Protein AF-0000000083724670 (afdb_homodimer)

Organism: NCBI:txid97028

Foldseek 3Di:
DPPDFAEAEPEDALADAAFLVVLLVVLLVSLQVVVVVCVVVVPQLLRHEYEYEFRFHRPNHPDGDDLLRSLVSRVVSCVVRPDLSNAAYAYEDNFFFLLSSLSNLLNNQLDDDSHQYAHDYDCSQQVVLCVQPVVPPVSNVVSVVSNVVSVVSRVCSSNSRRDSPPDDPRSNDTRDDPPDDD/DPPDFAEAEQEDALADAAFLVVLLVVLLVSLQVVVVVCVVVVPQLLRHEYEYEFRFHRPNHPDGDDLLRSLVSRVVSCVVRPDLSNAAYAYEDNFFFLLSSLSNLLNNQLDDDSHQYAHDYDCSQQVVLCVQPVVPPVSNVVSVVSNVVSVVSRVCSSNSRRDSPPDDPRSNDTRDDPPDDD

Secondary structure (DSSP, 8-state):
--S---EE--PPP--SS--HHHHHHHHHHHHHHHHHHHHHTT--GGG-EE-PPP----TT-S----HHHHHHHHHHHHHHH--TT--EEEE--TT--HHHHHHHHHHHTSS--SSEEEE--SHHHHHHHHHHHTT-GGGHHHHHHHHHHHHHHHHHHHTT----TT--SGGGS----TT---/--S---EE--PPP--SS--HHHHHHHHHHHHHHHHHHHHHTT--GGG-EE-PPP----TT-S----HHHHHHHHHHHHHHH--TT--EEEE--TT--HHHHHHHHHHHTSS--SSEEEE--SHHHHHHHHHHHTT-GGGHHHHHHHHHHHHHHHHHHHTT----TT--SGGGS----TT---

Solvent-accessible surface area (backbone atoms only — not comparable to full-atom values): 19178 Å² total; per-residue (Å²): 136,83,86,70,68,53,72,47,65,73,66,66,76,36,80,45,58,47,45,43,67,56,41,45,55,53,47,52,53,51,48,38,50,52,54,33,51,38,48,75,67,66,54,60,46,69,57,35,34,39,36,30,46,71,39,47,36,17,77,63,24,89,55,82,73,52,41,63,53,30,20,51,52,33,49,50,50,41,28,61,60,45,24,52,30,35,47,33,37,27,28,36,43,74,34,39,14,32,47,55,39,34,46,25,48,13,47,50,33,64,49,91,62,83,44,48,61,46,71,52,54,54,64,44,44,38,46,65,19,51,63,55,21,65,88,39,76,90,25,44,66,61,13,51,52,44,30,50,51,41,52,49,45,43,52,31,5,47,64,32,63,52,80,71,79,89,66,55,75,74,40,61,44,72,55,62,57,90,82,71,76,132,136,82,86,69,68,55,71,47,65,73,65,66,77,37,78,45,59,46,44,42,68,56,39,44,56,52,48,54,54,51,47,37,52,50,54,35,52,39,48,75,67,66,54,60,47,69,58,34,36,39,34,30,44,69,38,46,37,18,76,63,22,90,56,84,74,52,42,64,54,29,20,51,52,33,50,52,49,42,28,60,58,45,24,52,31,36,46,36,39,28,28,36,43,74,34,39,14,31,48,56,40,35,45,26,48,14,49,49,32,64,48,94,62,83,42,48,61,46,71,53,54,55,64,45,45,39,47,65,18,51,64,55,21,66,89,38,78,91,24,44,65,61,13,52,52,44,31,50,50,41,51,49,46,43,54,30,4,47,65,34,65,53,82,71,79,88,67,56,75,72,39,61,45,72,55,62,57,89,84,71,75,134

InterPro domains:
  IPR000741 Fructose-bisphosphate aldolase, class-I [PF00274] (2-182)
  IPR000741 Fructose-bisphosphate aldolase, class-I [PTHR11627] (1-182)
  IPR013785 Aldolase-type TIM barrel [G3DSA:3.20.20.70] (1-182)
  IPR029768 Fructose-bisphosphate aldolase class-I active site [PS00158] (43-53)

Nearest PDB structures (foldseek):
  7b2n-assembly1_D  TM=9.768E-01  e=2.073E-22  Chlamydomonas reinhardtii
  2quu-assembly1_D  TM=9.661E-01  e=3.369E-20  Oryctolagus cuniculus
  6xmh-assembly1_B-2  TM=9.642E-01  e=1.037E-19  Homo sapiens
  6xml-assembly1_A-2  TM=9.650E-01  e=4.834E-19  Homo sapiens
  6xmm-assembly1_A-2  TM=9.596E-01  e=4.294E-19  Homo sapiens

pLDDT: mean 94.14, std 6.74, range [52.38, 98.75]

Structure (mmCIF, N/CA/C/O backbone):
data_AF-0000000083724670-model_v1
#
loop_
_entity.id
_entity.type
_entity.pdbx_description
1 polymer 'Fructose-bisphosphate aldolase'
#
loop_
_atom_site.group_PDB
_atom_site.id
_atom_site.type_symbol
_atom_site.label_atom_id
_atom_site.label_alt_id
_atom_site.label_comp_id
_atom_site.label_asym_id
_atom_site.label_entity_id
_atom_site.label_seq_id
_atom_site.pdbx_PDB_ins_code
_atom_site.Cartn_x
_atom_site.Cartn_y
_atom_site.Cartn_z
_atom_site.occupancy
_atom_site.B_iso_or_equiv
_atom_site.auth_seq_id
_atom_site.auth_comp_id
_atom_site.auth_asym_id
_atom_site.auth_atom_id
_atom_site.pdbx_PDB_model_num
ATOM 1 N N . ASP A 1 1 ? 20.078 10.945 -7.555 1 64.56 1 ASP A N 1
ATOM 2 C CA . ASP A 1 1 ? 21.359 11.266 -8.164 1 64.56 1 ASP A CA 1
ATOM 3 C C . ASP A 1 1 ? 21.875 12.633 -7.695 1 64.56 1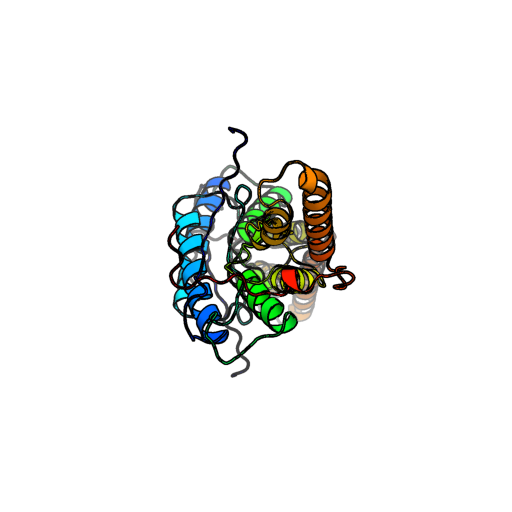 ASP A C 1
ATOM 5 O O . ASP A 1 1 ? 23.078 12.852 -7.59 1 64.56 1 ASP A O 1
ATOM 9 N N . ASN A 1 2 ? 20.984 13.578 -7.516 1 71.12 2 ASN A N 1
ATOM 10 C CA . ASN A 1 2 ? 21.391 14.93 -7.152 1 71.12 2 ASN A CA 1
ATOM 11 C C . ASN A 1 2 ? 21.156 15.211 -5.672 1 71.12 2 ASN A C 1
ATOM 13 O O . ASN A 1 2 ? 21.281 16.359 -5.227 1 71.12 2 ASN A O 1
ATOM 17 N N . GLY A 1 3 ? 20.797 14.219 -4.914 1 77.19 3 GLY A N 1
ATOM 18 C CA . GLY A 1 3 ? 20.547 14.406 -3.492 1 77.19 3 GLY A CA 1
ATOM 19 C C . GLY A 1 3 ? 19.203 15.055 -3.193 1 77.19 3 GLY A C 1
ATOM 20 O O . GLY A 1 3 ? 19.016 15.633 -2.123 1 77.19 3 GLY A O 1
ATOM 21 N N . LEU A 1 4 ? 18.391 15.242 -4.273 1 85 4 LEU A N 1
ATOM 22 C CA . LEU A 1 4 ? 17.062 15.82 -4.09 1 85 4 LEU A CA 1
ATOM 23 C C . LEU A 1 4 ? 16 14.734 -4.078 1 85 4 LEU A C 1
ATOM 25 O O . LEU A 1 4 ? 16.109 13.742 -4.805 1 85 4 LEU A O 1
ATOM 29 N N . VAL A 1 5 ? 15.07 14.922 -3.211 1 87.12 5 VAL A N 1
ATOM 30 C CA . VAL A 1 5 ? 13.938 14.008 -3.156 1 87.12 5 VAL A CA 1
ATOM 31 C C . VAL A 1 5 ? 12.672 14.727 -3.629 1 87.12 5 VAL A C 1
ATOM 33 O O . VAL A 1 5 ? 12.281 15.75 -3.057 1 87.12 5 VAL A O 1
ATOM 36 N N . PRO A 1 6 ? 12.109 14.242 -4.738 1 91.81 6 PRO A N 1
ATOM 37 C CA . PRO A 1 6 ? 10.867 14.859 -5.195 1 91.81 6 PRO A CA 1
ATOM 38 C C . PRO A 1 6 ? 9.734 14.727 -4.18 1 91.81 6 PRO A C 1
ATOM 40 O O . PRO A 1 6 ? 9.625 13.703 -3.502 1 91.81 6 PRO A O 1
ATOM 43 N N . ILE A 1 7 ? 9.016 15.805 -4.004 1 94.25 7 ILE A N 1
ATOM 44 C CA . ILE A 1 7 ? 7.844 15.828 -3.139 1 94.25 7 ILE A CA 1
ATOM 45 C C . ILE A 1 7 ? 6.578 15.969 -3.984 1 94.25 7 ILE A C 1
ATOM 47 O O . ILE A 1 7 ? 6.492 16.859 -4.832 1 94.25 7 ILE A O 1
ATOM 51 N N . VAL A 1 8 ? 5.645 15.07 -3.838 1 95.69 8 VAL A N 1
ATOM 52 C CA . VAL A 1 8 ? 4.34 15.133 -4.492 1 95.69 8 VAL A CA 1
ATOM 53 C C . VAL A 1 8 ? 3.303 15.703 -3.527 1 95.69 8 VAL A C 1
ATOM 55 O O . VAL A 1 8 ? 3.115 15.18 -2.428 1 95.69 8 VAL A O 1
ATOM 58 N N . GLU A 1 9 ? 2.602 16.812 -3.918 1 94.44 9 GLU A N 1
ATOM 59 C CA . GLU A 1 9 ? 1.711 17.516 -3.008 1 94.44 9 GLU A CA 1
ATOM 60 C C . GLU A 1 9 ? 0.294 17.594 -3.568 1 94.44 9 GLU A C 1
ATOM 62 O O . GLU A 1 9 ? -0.119 18.641 -4.09 1 94.44 9 GLU A O 1
ATOM 67 N N . PRO A 1 10 ? -0.534 16.516 -3.418 1 92.81 10 PRO A N 1
ATOM 68 C CA . PRO A 1 10 ? -1.939 16.594 -3.826 1 92.81 10 PRO A CA 1
ATOM 69 C C . PRO A 1 10 ? -2.842 17.172 -2.742 1 92.81 10 PRO A C 1
ATOM 71 O O . PRO A 1 10 ? -3.629 16.453 -2.131 1 92.81 10 PRO A O 1
ATOM 74 N N . GLU A 1 11 ? -2.846 18.422 -2.629 1 86.75 11 GLU A N 1
ATOM 75 C CA . GLU A 1 11 ? -3.592 19.078 -1.555 1 86.75 11 GLU A CA 1
ATOM 76 C C . GLU A 1 11 ? -5.051 19.297 -1.947 1 86.75 11 GLU A C 1
ATOM 78 O O . GLU A 1 11 ? -5.344 19.672 -3.082 1 86.75 11 GLU A O 1
ATOM 83 N N . ILE A 1 12 ? -5.867 18.969 -1.02 1 88.44 12 ILE A N 1
ATOM 84 C CA . ILE A 1 12 ? -7.266 19.391 -1.073 1 88.44 12 ILE A CA 1
ATOM 85 C C . ILE A 1 12 ? -7.488 20.562 -0.12 1 88.44 12 ILE A C 1
ATOM 87 O O . ILE A 1 12 ? -7.266 20.438 1.087 1 88.44 12 ILE A O 1
ATOM 91 N N . LEU A 1 13 ? -8.039 21.562 -0.584 1 86.06 13 LEU A N 1
ATOM 92 C CA . LEU A 1 13 ? -8.172 22.781 0.207 1 86.06 13 LEU A CA 1
ATOM 93 C C . LEU A 1 13 ? -9.266 22.625 1.262 1 86.06 13 LEU A C 1
ATOM 95 O O . LEU A 1 13 ? -10.297 22.016 1.004 1 86.06 13 LEU A O 1
ATOM 99 N N . LEU A 1 14 ? -9.047 23.297 2.293 1 88.38 14 LEU A N 1
ATOM 100 C CA . LEU A 1 14 ? -9.969 23.25 3.422 1 88.38 14 LEU A CA 1
ATOM 101 C C . LEU A 1 14 ? -11.156 24.172 3.195 1 88.38 14 LEU A C 1
ATOM 103 O O . LEU A 1 14 ? -12.164 24.094 3.898 1 88.38 14 LEU A O 1
ATOM 107 N N . ASP A 1 15 ? -11.109 24.984 2.334 1 89.44 15 ASP A N 1
ATOM 108 C CA . ASP A 1 15 ? -12.125 26 2.09 1 89.44 15 ASP A CA 1
ATOM 109 C C . ASP A 1 15 ? -13.469 25.359 1.745 1 89.44 15 ASP A C 1
ATOM 111 O O . ASP A 1 15 ? -13.555 24.547 0.82 1 89.44 15 ASP A O 1
ATOM 115 N N . GLY A 1 16 ? -14.477 25.812 2.518 1 92.31 16 GLY A N 1
ATOM 116 C CA . GLY A 1 16 ? -15.82 25.406 2.172 1 92.31 16 GLY A CA 1
ATOM 117 C C . GLY A 1 16 ? -16.578 24.812 3.344 1 92.31 16 GLY A C 1
ATOM 118 O O . GLY A 1 16 ? -16.094 24.812 4.477 1 92.31 16 GLY A O 1
ATOM 119 N N . GLU A 1 17 ? -17.781 24.422 3.09 1 95.75 17 GLU A N 1
ATOM 120 C CA . GLU A 1 17 ? -18.688 23.938 4.125 1 95.75 17 GLU A CA 1
ATOM 121 C C . GLU A 1 17 ? -18.875 22.438 4.035 1 95.75 17 GLU A C 1
ATOM 123 O O . GLU A 1 17 ? -19.75 21.875 4.699 1 95.75 17 GLU A O 1
ATOM 128 N N . HIS A 1 18 ? -18.141 21.828 3.193 1 96.06 18 HIS A N 1
ATOM 129 C CA . HIS A 1 18 ? -18.344 20.406 2.949 1 96.06 18 HIS A CA 1
ATOM 130 C C . HIS A 1 18 ? -18.016 19.578 4.195 1 96.06 18 HIS A C 1
ATOM 132 O O . HIS A 1 18 ? -17.25 20.016 5.051 1 96.06 18 HIS A O 1
ATOM 138 N N . ASN A 1 19 ? -18.609 18.438 4.324 1 97.25 19 ASN A N 1
ATOM 139 C CA . ASN A 1 19 ? -18.312 17.531 5.434 1 97.25 19 ASN A CA 1
ATOM 140 C C . ASN A 1 19 ? -17.156 16.594 5.113 1 97.25 19 ASN A C 1
ATOM 142 O O . ASN A 1 19 ? -16.609 16.641 4.008 1 97.25 19 ASN A O 1
ATOM 146 N N . ILE A 1 20 ? -16.781 15.82 6.031 1 98.06 20 ILE A N 1
ATOM 147 C CA . ILE A 1 20 ? -15.586 14.992 5.938 1 98.06 20 ILE A CA 1
ATOM 148 C C . ILE A 1 20 ? -15.789 13.906 4.887 1 98.06 20 ILE A C 1
ATOM 150 O O . ILE A 1 20 ? -14.844 13.508 4.203 1 98.06 20 ILE A O 1
ATOM 154 N N . ASP A 1 21 ? -17.031 13.414 4.66 1 98 21 ASP A N 1
ATOM 155 C CA . ASP A 1 21 ? -17.312 12.398 3.65 1 98 21 ASP A CA 1
ATOM 156 C C . ASP A 1 21 ? -17.031 12.922 2.246 1 98 21 ASP A C 1
ATOM 158 O O . ASP A 1 21 ? -16.5 12.195 1.404 1 98 21 ASP A O 1
ATOM 162 N N . ARG A 1 22 ? -17.453 14.133 2.092 1 97.62 22 ARG A N 1
ATOM 163 C CA . ARG A 1 22 ? -17.203 14.742 0.787 1 97.62 22 ARG A CA 1
ATOM 164 C C . ARG A 1 22 ? -15.711 14.898 0.524 1 97.62 22 ARG A C 1
ATOM 166 O O . ARG A 1 22 ? -15.242 14.625 -0.583 1 97.62 22 ARG A O 1
ATOM 173 N N . THR A 1 23 ? -14.945 15.391 1.506 1 97.5 23 THR A N 1
ATOM 174 C CA . THR A 1 23 ? -13.5 15.477 1.361 1 97.5 23 THR A CA 1
ATOM 175 C C . THR A 1 23 ? -12.898 14.117 1.013 1 97.5 23 THR A C 1
ATOM 177 O O . THR A 1 23 ? -12.07 14.008 0.111 1 97.5 23 THR A O 1
ATOM 180 N N . PHE A 1 24 ? -13.367 13.109 1.704 1 98.12 24 PHE A N 1
ATOM 181 C CA . PHE A 1 24 ? -12.883 11.75 1.479 1 98.12 24 PHE A CA 1
ATOM 182 C C . PHE A 1 24 ? -13.141 11.32 0.041 1 98.12 24 PHE A C 1
ATOM 184 O O . PHE A 1 24 ? -12.242 10.789 -0.621 1 98.12 24 PHE A O 1
ATOM 191 N N . GLU A 1 25 ? -14.273 11.547 -0.421 1 97.12 25 GLU A N 1
ATOM 192 C CA . GLU A 1 25 ? -14.664 11.172 -1.778 1 97.12 25 GLU A CA 1
ATOM 193 C C . GLU A 1 25 ? -13.773 11.852 -2.814 1 97.12 25 GLU A C 1
ATOM 195 O O . GLU A 1 25 ? -13.273 11.195 -3.73 1 97.12 25 GLU A O 1
ATOM 200 N N . VAL A 1 26 ? -13.609 13.117 -2.678 1 96.94 26 VAL A N 1
ATOM 201 C CA . VAL A 1 26 ? -12.82 13.883 -3.635 1 96.94 26 VAL A CA 1
ATOM 202 C C . VAL A 1 26 ? -11.359 13.453 -3.559 1 96.94 26 VAL A C 1
ATOM 204 O O . VAL A 1 26 ? -10.703 13.281 -4.586 1 96.94 26 VAL A O 1
ATOM 207 N N . ALA A 1 27 ? -10.852 13.281 -2.332 1 97.06 27 ALA A N 1
ATOM 208 C CA . ALA A 1 27 ? -9.461 12.883 -2.143 1 97.06 27 ALA A CA 1
ATOM 209 C C . ALA A 1 27 ? -9.172 11.539 -2.805 1 97.06 27 ALA A C 1
ATOM 211 O O . ALA A 1 27 ? -8.109 11.352 -3.402 1 97.06 27 ALA A O 1
ATOM 212 N N . GLN A 1 28 ? -10.117 10.602 -2.684 1 97.31 28 GLN A N 1
ATOM 213 C CA . GLN A 1 28 ? -9.945 9.305 -3.32 1 97.31 28 GLN A CA 1
ATOM 214 C C . GLN A 1 28 ? -9.75 9.445 -4.824 1 97.31 28 GLN A C 1
ATOM 216 O O . GLN A 1 28 ? -8.875 8.797 -5.406 1 97.31 28 GLN A O 1
ATOM 221 N N . LYS A 1 29 ? -10.516 10.273 -5.395 1 96.75 29 LYS A N 1
ATOM 222 C CA . LYS A 1 29 ? -10.422 10.469 -6.84 1 96.75 29 LYS A CA 1
ATOM 223 C C . LYS A 1 29 ? -9.109 11.148 -7.223 1 96.75 29 LYS A C 1
ATOM 225 O O . LYS A 1 29 ? -8.445 10.734 -8.172 1 96.75 29 LYS A O 1
ATOM 230 N N . VAL A 1 30 ? -8.781 12.164 -6.488 1 97.12 30 VAL A N 1
ATOM 231 C CA . VAL A 1 30 ? -7.578 12.93 -6.789 1 97.12 30 VAL A CA 1
ATOM 232 C C . VAL A 1 30 ? -6.344 12.047 -6.648 1 97.12 30 VAL A C 1
ATOM 234 O O . VAL A 1 30 ? -5.48 12.023 -7.527 1 97.12 30 VAL A O 1
ATOM 237 N N . TRP A 1 31 ? -6.27 11.297 -5.555 1 97.25 31 TRP A N 1
ATOM 238 C CA . TRP A 1 31 ? -5.09 10.469 -5.309 1 97.25 31 TRP A CA 1
ATOM 239 C C . TRP A 1 31 ? -4.98 9.352 -6.34 1 97.25 31 TRP A C 1
ATOM 241 O O . TRP A 1 31 ? -3.879 8.969 -6.742 1 97.25 31 TRP A O 1
ATOM 251 N N . ALA A 1 32 ? -6.125 8.781 -6.742 1 96.75 32 ALA A N 1
ATOM 252 C CA . ALA A 1 32 ? -6.102 7.766 -7.797 1 96.75 32 ALA A CA 1
ATOM 253 C C . ALA A 1 32 ? -5.477 8.32 -9.07 1 96.75 32 ALA A C 1
ATOM 255 O O . ALA A 1 32 ? -4.641 7.668 -9.695 1 96.75 32 ALA A O 1
ATOM 256 N N . GLU A 1 33 ? -5.895 9.531 -9.445 1 97.06 33 GLU A N 1
ATOM 257 C CA . GLU A 1 33 ? -5.375 10.164 -10.656 1 97.06 33 GLU A CA 1
ATOM 258 C C . GLU A 1 33 ? -3.885 10.469 -10.523 1 97.06 33 GLU A C 1
ATOM 260 O O . GLU A 1 33 ? -3.105 10.195 -11.438 1 97.06 33 GLU A O 1
ATOM 265 N N . VAL A 1 34 ? -3.518 11.023 -9.422 1 97.25 34 VAL A N 1
ATOM 266 C CA . VAL A 1 34 ? -2.129 11.406 -9.188 1 97.25 34 VAL A CA 1
ATOM 267 C C . VAL A 1 34 ? -1.224 10.188 -9.32 1 97.25 34 VAL A C 1
ATOM 269 O O . VAL A 1 34 ? -0.246 10.211 -10.07 1 97.25 34 VAL A O 1
ATOM 272 N N . PHE A 1 35 ? -1.527 9.102 -8.68 1 96.94 35 PHE A N 1
ATOM 273 C CA . PHE A 1 35 ? -0.633 7.953 -8.656 1 96.94 35 PHE A CA 1
ATOM 274 C C . PHE A 1 35 ? -0.689 7.199 -9.984 1 96.94 35 PHE A C 1
ATOM 276 O O . PHE A 1 35 ? 0.273 6.531 -10.367 1 96.94 35 PHE A O 1
ATOM 283 N N . PHE A 1 36 ? -1.842 7.312 -10.672 1 97.06 36 PHE A N 1
ATOM 284 C CA . PHE A 1 36 ? -1.885 6.77 -12.023 1 97.06 36 PHE A CA 1
ATOM 285 C C . PHE A 1 36 ? -0.889 7.484 -12.93 1 97.06 36 PHE A C 1
ATOM 287 O O . PHE A 1 36 ? -0.09 6.84 -13.617 1 97.06 36 PHE A O 1
ATOM 294 N N . TYR A 1 37 ? -0.927 8.789 -12.859 1 97.06 37 TYR A N 1
ATOM 295 C CA . TYR A 1 37 ? -0.067 9.547 -13.766 1 97.06 37 TYR A CA 1
ATOM 296 C C . TYR A 1 37 ? 1.393 9.453 -13.336 1 97.06 37 TYR A C 1
ATOM 298 O O . TYR A 1 37 ? 2.295 9.453 -14.18 1 97.06 37 TYR A O 1
ATOM 306 N N . LEU A 1 38 ? 1.651 9.352 -12.055 1 96.88 38 LEU A N 1
ATOM 307 C CA . LEU A 1 38 ? 3.016 9.078 -11.617 1 96.88 38 LEU A CA 1
ATOM 308 C C . LEU A 1 38 ? 3.52 7.766 -12.203 1 96.88 38 LEU A C 1
ATOM 310 O O . LEU A 1 38 ? 4.652 7.688 -12.688 1 96.88 38 LEU A O 1
ATOM 314 N N . ALA A 1 39 ? 2.689 6.723 -12.172 1 95.88 39 ALA A N 1
ATOM 315 C CA . ALA A 1 39 ? 3.053 5.422 -12.727 1 95.88 39 ALA A CA 1
ATOM 316 C C . ALA A 1 39 ? 3.26 5.508 -14.234 1 95.88 39 ALA A C 1
ATOM 318 O O . ALA A 1 39 ? 4.234 4.969 -14.766 1 95.88 39 ALA A O 1
ATOM 319 N N . GLU A 1 40 ? 2.354 6.246 -14.898 1 95.19 40 GLU A N 1
ATOM 320 C CA . GLU A 1 40 ? 2.418 6.402 -16.344 1 95.19 40 GLU A CA 1
ATOM 321 C C . GLU A 1 40 ? 3.715 7.086 -16.766 1 95.19 40 GLU A C 1
ATOM 323 O O . GLU A 1 40 ? 4.223 6.844 -17.859 1 95.19 40 GLU A O 1
ATOM 328 N N . ASN A 1 41 ? 4.219 7.867 -15.891 1 95.81 41 ASN A N 1
ATOM 329 C CA . ASN A 1 41 ? 5.457 8.578 -16.188 1 95.81 41 ASN A CA 1
ATOM 330 C C . ASN A 1 41 ? 6.668 7.867 -15.594 1 95.81 41 ASN A C 1
ATOM 332 O O . ASN A 1 41 ? 7.754 8.445 -15.5 1 95.81 41 ASN A O 1
ATOM 336 N N . ASN A 1 42 ? 6.48 6.668 -15.094 1 93.62 42 ASN A N 1
ATOM 337 C CA . ASN A 1 42 ? 7.527 5.762 -14.625 1 93.62 42 ASN A CA 1
ATOM 338 C C . ASN A 1 42 ? 8.25 6.316 -13.398 1 93.62 42 ASN A C 1
ATOM 340 O O . ASN A 1 42 ? 9.461 6.145 -13.258 1 93.62 42 ASN A O 1
ATOM 344 N N . VAL A 1 43 ? 7.508 7.051 -12.602 1 94.06 43 VAL A N 1
ATOM 345 C CA . VAL A 1 43 ? 8.078 7.551 -11.359 1 94.06 43 VAL A CA 1
ATOM 346 C C . VAL A 1 43 ? 8.344 6.383 -10.406 1 94.06 43 VAL A C 1
ATOM 348 O O . VAL A 1 43 ? 7.492 5.504 -10.242 1 94.06 43 VAL A O 1
ATOM 351 N N . GLN A 1 44 ? 9.523 6.363 -9.852 1 94.12 44 GLN A N 1
ATOM 352 C CA . GLN A 1 44 ? 9.859 5.387 -8.828 1 94.12 44 GLN A CA 1
ATOM 353 C C . GLN A 1 44 ? 9.32 5.809 -7.465 1 94.12 44 GLN A C 1
ATOM 355 O O . GLN A 1 44 ? 9.828 6.746 -6.852 1 94.12 44 GLN A O 1
ATOM 360 N N . PHE A 1 45 ? 8.391 4.996 -6.996 1 96.44 45 PHE A N 1
ATOM 361 C CA . PHE A 1 45 ? 7.66 5.395 -5.797 1 96.44 45 PHE A CA 1
ATOM 362 C C . PHE A 1 45 ? 8.57 5.348 -4.574 1 96.44 45 PHE A C 1
ATOM 364 O O . PHE A 1 45 ? 8.391 6.129 -3.637 1 96.44 45 PHE A O 1
ATOM 371 N N . GLU A 1 46 ? 9.633 4.57 -4.617 1 95.56 46 GLU A N 1
ATOM 372 C CA . GLU A 1 46 ? 10.57 4.453 -3.504 1 95.56 46 GLU A CA 1
ATOM 373 C C . GLU A 1 46 ? 11.344 5.754 -3.289 1 95.56 46 GLU A C 1
ATOM 375 O O . GLU A 1 46 ? 11.922 5.969 -2.221 1 95.56 46 GLU A O 1
ATOM 380 N N . GLY A 1 47 ? 11.281 6.594 -4.285 1 95 47 GLY A N 1
ATOM 381 C CA . GLY A 1 47 ? 12.133 7.77 -4.25 1 95 47 GLY A CA 1
ATOM 382 C C . GLY A 1 47 ? 11.367 9.062 -4.043 1 95 47 GLY A C 1
ATOM 383 O O . GLY A 1 47 ? 11.914 10.148 -4.211 1 95 47 GLY A O 1
ATOM 384 N N . ILE A 1 48 ? 10.109 8.938 -3.73 1 95.75 48 ILE A N 1
ATOM 385 C CA . ILE A 1 48 ? 9.344 10.172 -3.547 1 95.75 48 ILE A CA 1
ATOM 386 C C . ILE A 1 48 ? 8.867 10.266 -2.098 1 95.75 48 ILE A C 1
ATOM 388 O O . ILE A 1 48 ? 8.867 9.273 -1.369 1 95.75 48 ILE A O 1
ATOM 392 N N . LEU A 1 49 ? 8.508 11.492 -1.668 1 96.31 49 LEU A N 1
ATOM 393 C CA . LEU A 1 49 ? 7.703 11.758 -0.482 1 96.31 49 LEU A CA 1
ATOM 394 C C . LEU A 1 49 ? 6.332 12.305 -0.868 1 96.31 49 LEU A C 1
ATOM 396 O O . LEU A 1 49 ? 6.215 13.094 -1.809 1 96.31 49 LEU A O 1
ATOM 400 N N . LEU A 1 50 ? 5.352 11.844 -0.185 1 97.69 50 LEU A N 1
ATOM 401 C CA . LEU A 1 50 ? 4.008 12.375 -0.377 1 97.69 50 LEU A CA 1
ATOM 402 C C . LEU A 1 50 ? 3.688 13.43 0.675 1 97.69 50 LEU A C 1
ATOM 404 O O . LEU A 1 50 ? 3.893 13.203 1.87 1 97.69 50 LEU A O 1
ATOM 408 N N . LYS A 1 51 ? 3.322 14.641 0.255 1 97.12 51 LYS A N 1
ATOM 409 C CA . LYS A 1 51 ? 2.912 15.719 1.145 1 97.12 51 LYS A CA 1
ATOM 410 C C . LYS A 1 51 ? 1.447 16.094 0.924 1 97.12 51 LYS A C 1
ATOM 412 O O . LYS A 1 51 ? 1.146 17.109 0.312 1 97.12 51 LYS A O 1
ATOM 417 N N . PRO A 1 52 ? 0.515 15.266 1.553 1 96.88 52 PRO A N 1
ATOM 418 C CA . PRO A 1 52 ? -0.915 15.5 1.333 1 96.88 52 PRO A CA 1
ATOM 419 C C . PRO A 1 52 ? -1.577 16.25 2.49 1 96.88 52 PRO A C 1
ATOM 421 O O . PRO A 1 52 ? -0.942 16.484 3.521 1 96.88 52 PRO A O 1
ATOM 424 N N . SER A 1 53 ? -2.795 16.703 2.219 1 96.19 53 SER A N 1
ATOM 425 C CA . SER A 1 53 ? -3.658 17.141 3.311 1 96.19 53 SER A CA 1
ATOM 426 C C . SER A 1 53 ? -4.289 15.953 4.027 1 96.19 53 SER A C 1
ATOM 428 O O . SER A 1 53 ? -4.453 14.883 3.436 1 96.19 53 SER A O 1
ATOM 430 N N . MET A 1 54 ? -4.594 16.109 5.301 1 97.31 54 MET A N 1
ATOM 431 C CA . MET A 1 54 ? -5.445 15.148 6.004 1 97.31 54 MET A CA 1
ATOM 432 C C . MET A 1 54 ? -6.887 15.242 5.516 1 97.31 54 MET A C 1
ATOM 434 O O . MET A 1 54 ? -7.25 16.188 4.816 1 97.31 54 MET A O 1
ATOM 438 N N . VAL A 1 55 ? -7.676 14.219 5.832 1 97.94 55 VAL A N 1
ATOM 439 C CA . VAL A 1 55 ? -9.102 14.242 5.504 1 97.94 55 VAL A CA 1
ATOM 440 C C . VAL A 1 55 ? -9.875 14.922 6.625 1 97.94 55 VAL A C 1
ATOM 442 O O . VAL A 1 55 ? -10.07 14.344 7.699 1 97.94 55 VAL A O 1
ATOM 445 N N . THR A 1 56 ? -10.305 16.094 6.387 1 97.25 56 THR A N 1
ATOM 446 C CA . THR A 1 56 ? -11.031 16.891 7.371 1 97.25 56 THR A CA 1
ATOM 447 C C . THR A 1 56 ? -12.297 17.484 6.758 1 97.25 56 THR A C 1
ATOM 449 O O . THR A 1 56 ? -12.43 17.547 5.535 1 97.25 56 THR A O 1
ATOM 452 N N . PRO A 1 57 ? -13.242 17.906 7.699 1 97 57 PRO A N 1
ATOM 453 C CA . PRO A 1 57 ? -14.281 18.781 7.164 1 97 57 PRO A CA 1
ATOM 454 C C . PRO A 1 57 ? -13.734 20.125 6.684 1 97 57 PRO A C 1
ATOM 456 O O . PRO A 1 57 ? -12.609 20.5 7.012 1 97 57 PRO A O 1
ATOM 459 N N . GLY A 1 58 ? -14.578 20.781 5.84 1 94.81 58 GLY A N 1
ATOM 460 C CA . GLY A 1 58 ? -14.219 22.125 5.469 1 94.81 58 GLY A CA 1
ATOM 461 C C . GLY A 1 58 ? -14.117 23.078 6.656 1 94.81 58 GLY A C 1
ATOM 462 O O . GLY A 1 58 ? -14.758 22.844 7.688 1 94.81 58 GLY A O 1
ATOM 463 N N . ALA A 1 59 ? -13.344 24.094 6.539 1 91.62 59 ALA A N 1
ATOM 464 C CA . ALA A 1 59 ? -13.109 25.047 7.625 1 91.62 59 ALA A CA 1
ATOM 465 C C . ALA A 1 59 ? -14.406 25.672 8.094 1 91.62 59 ALA A C 1
ATOM 467 O O . ALA A 1 59 ? -14.547 26.031 9.273 1 91.62 59 ALA A O 1
ATOM 468 N N . GLU A 1 60 ? -15.367 25.75 7.238 1 93.38 60 GLU A N 1
ATOM 469 C CA . GLU A 1 60 ? -16.641 26.406 7.566 1 93.38 60 GLU A CA 1
ATOM 470 C C . GLU A 1 60 ? -17.75 25.375 7.789 1 93.38 60 GLU A C 1
ATOM 472 O O . GLU A 1 60 ? -18.922 25.734 7.855 1 93.38 60 GLU A O 1
ATOM 477 N N . SER A 1 61 ? -17.344 24.203 7.828 1 95 61 SER A N 1
ATOM 478 C CA . SER A 1 61 ? -18.344 23.172 8.055 1 95 61 SER A CA 1
ATOM 479 C C . SER A 1 61 ? -18.953 23.281 9.445 1 95 61 SER A C 1
ATOM 481 O O . SER A 1 61 ? -18.25 23.547 10.422 1 95 61 SER A O 1
ATOM 483 N N . LYS A 1 62 ? -20.188 22.984 9.562 1 94.31 62 LYS A N 1
ATOM 484 C CA . LYS A 1 62 ? -20.859 22.953 10.852 1 94.31 62 LYS A CA 1
ATOM 485 C C . LYS A 1 62 ? -20.531 21.672 11.617 1 94.31 62 LYS A C 1
ATOM 487 O O . LYS A 1 62 ? -20.703 21.609 12.836 1 94.31 62 LYS A O 1
ATOM 492 N N . GLU A 1 63 ? -20.109 20.703 10.844 1 94.56 63 GLU A N 1
ATOM 493 C CA . GLU A 1 63 ? -19.734 19.422 11.438 1 94.56 63 GLU A CA 1
ATOM 494 C C . GLU A 1 63 ? -18.234 19.344 11.719 1 94.56 63 GLU A C 1
ATOM 496 O O . GLU A 1 63 ? -17.422 19.469 10.805 1 94.56 63 GLU A O 1
ATOM 501 N N . LYS A 1 64 ? -17.969 19.188 1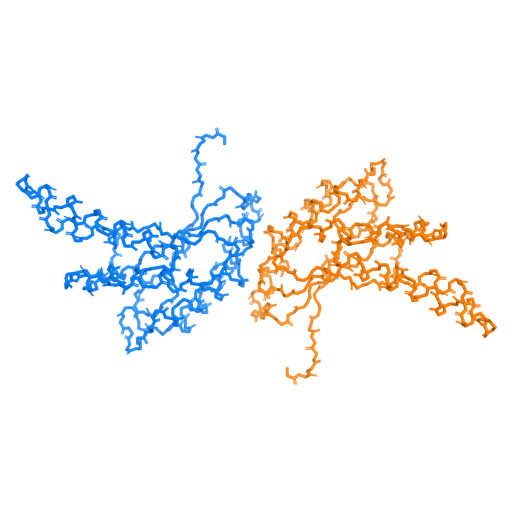3 1 93.19 64 LYS A N 1
ATOM 502 C CA . LYS A 1 64 ? -16.578 19 13.383 1 93.19 64 LYS A CA 1
ATOM 503 C C . LYS A 1 64 ? -16.234 17.516 13.5 1 93.19 64 LYS A C 1
ATOM 505 O O . LYS A 1 64 ? -17.141 16.688 13.664 1 93.19 64 LYS A O 1
ATOM 510 N N . ALA A 1 65 ? -14.977 17.219 13.312 1 96.88 65 ALA A N 1
ATOM 511 C CA . ALA A 1 65 ? -14.523 15.836 13.445 1 96.88 65 ALA A CA 1
ATOM 512 C C . ALA A 1 65 ? -13.461 15.719 14.539 1 96.88 65 ALA A C 1
ATOM 514 O O . ALA A 1 65 ? -12.594 16.578 14.664 1 96.88 65 ALA A O 1
ATOM 515 N N . SER A 1 66 ? -13.539 14.641 15.273 1 97.94 66 SER A N 1
ATOM 516 C CA . SER A 1 66 ? -12.523 14.367 16.297 1 97.94 66 SER A CA 1
ATOM 517 C C . SER A 1 66 ? -11.203 13.945 15.656 1 97.94 66 SER A C 1
ATOM 519 O O . SER A 1 66 ? -11.18 13.492 14.508 1 97.94 66 SER A O 1
ATOM 521 N N . PRO A 1 67 ? -10.141 14.086 16.391 1 97.88 67 PRO A N 1
ATOM 522 C CA . PRO A 1 67 ? -8.867 13.594 15.875 1 97.88 67 PRO A CA 1
ATOM 523 C C . PRO A 1 67 ? -8.922 12.117 15.477 1 97.88 67 PRO A C 1
ATOM 525 O O . PRO A 1 67 ? -8.352 11.734 14.461 1 97.88 67 PRO A O 1
ATOM 528 N N . ALA A 1 68 ? -9.633 11.305 16.25 1 98.31 68 ALA A N 1
ATOM 529 C CA . ALA A 1 68 ? -9.766 9.883 15.93 1 98.31 68 ALA A CA 1
ATOM 530 C C . ALA A 1 68 ? -10.477 9.68 14.594 1 98.31 68 ALA A C 1
ATOM 532 O O . ALA A 1 68 ? -10.078 8.82 13.805 1 98.31 68 ALA A O 1
ATOM 533 N N . THR A 1 69 ? -11.5 10.469 14.391 1 98.69 69 THR A N 1
ATOM 534 C CA . THR A 1 69 ? -12.242 10.375 13.141 1 98.69 69 THR A CA 1
ATOM 535 C C . THR A 1 69 ? -11.367 10.789 11.961 1 98.69 69 THR A C 1
ATOM 537 O O . THR A 1 69 ? -11.328 10.102 10.938 1 98.69 69 THR A O 1
ATOM 540 N N . VAL A 1 70 ? -10.648 11.883 12.078 1 98.38 70 VAL A N 1
ATOM 541 C CA . VAL A 1 70 ? -9.75 12.367 11.031 1 98.38 70 VAL A CA 1
ATOM 542 C C . VAL A 1 70 ? -8.695 11.312 10.719 1 98.38 70 VAL A C 1
ATOM 544 O O . VAL A 1 70 ? -8.422 11.023 9.555 1 98.38 70 VAL A O 1
ATOM 547 N N . ALA A 1 71 ? -8.141 10.75 11.758 1 98.5 71 ALA A N 1
ATOM 548 C CA . ALA A 1 71 ? -7.125 9.719 11.586 1 98.5 71 ALA A CA 1
ATOM 549 C C . ALA A 1 71 ? -7.684 8.516 10.836 1 98.5 71 ALA A C 1
ATOM 551 O O . ALA A 1 71 ? -7.051 8.008 9.906 1 98.5 71 ALA A O 1
ATOM 552 N N . ASP A 1 72 ? -8.867 8.086 11.211 1 98.31 72 ASP A N 1
ATOM 553 C CA . ASP A 1 72 ? -9.492 6.926 10.578 1 98.31 72 ASP A CA 1
ATOM 554 C C . ASP A 1 72 ? -9.703 7.16 9.086 1 98.31 72 ASP A C 1
ATOM 556 O O . ASP A 1 72 ? -9.32 6.324 8.266 1 98.31 72 ASP A O 1
ATOM 560 N N . TYR A 1 73 ? -10.289 8.32 8.758 1 98.5 73 TYR A N 1
ATOM 561 C CA . TYR A 1 73 ? -10.547 8.648 7.355 1 98.5 73 TYR A CA 1
ATOM 562 C C . TYR A 1 73 ? -9.242 8.766 6.574 1 98.5 73 TYR A C 1
ATOM 564 O O . TYR A 1 73 ? -9.141 8.281 5.445 1 98.5 73 TYR A O 1
ATOM 572 N N . THR A 1 74 ? -8.266 9.398 7.125 1 98.5 74 THR A N 1
ATOM 573 C CA . THR A 1 74 ? -7 9.648 6.441 1 98.5 74 THR A CA 1
ATOM 574 C C . THR A 1 74 ? -6.242 8.344 6.219 1 98.5 74 THR A C 1
ATOM 576 O O . THR A 1 74 ? -5.734 8.102 5.121 1 98.5 74 THR A O 1
ATOM 579 N N . LEU A 1 75 ? -6.207 7.516 7.246 1 98.19 75 LEU A N 1
ATOM 580 C CA . LEU A 1 75 ? -5.527 6.23 7.113 1 98.19 75 LEU A CA 1
ATOM 581 C C . LEU A 1 75 ? -6.25 5.332 6.117 1 98.19 75 LEU A C 1
ATOM 583 O O . LEU A 1 75 ? -5.613 4.602 5.359 1 98.19 75 LEU A O 1
ATOM 587 N N . LYS A 1 76 ? -7.547 5.359 6.203 1 97.88 76 LYS A N 1
ATOM 588 C CA . LYS A 1 76 ? -8.32 4.598 5.227 1 97.88 76 LYS A CA 1
ATOM 589 C C . LYS A 1 76 ? -7.98 5.027 3.803 1 97.88 76 LYS A C 1
ATOM 591 O O . LYS A 1 76 ? -7.816 4.184 2.916 1 97.88 76 LYS A O 1
ATOM 596 N N . LEU A 1 77 ? -7.906 6.328 3.57 1 98.12 77 LEU A N 1
ATOM 597 C CA . LEU A 1 77 ? -7.535 6.852 2.262 1 98.12 77 LEU A CA 1
ATOM 598 C C . LEU A 1 77 ? -6.145 6.375 1.86 1 98.12 77 LEU 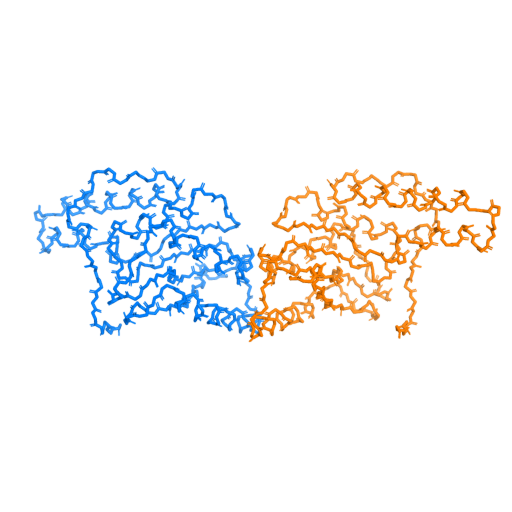A C 1
ATOM 600 O O . LEU A 1 77 ? -5.938 5.934 0.729 1 98.12 77 LEU A O 1
ATOM 604 N N . LEU A 1 78 ? -5.184 6.441 2.764 1 98.12 78 LEU A N 1
ATOM 605 C CA . LEU A 1 78 ? -3.834 5.953 2.5 1 98.12 78 LEU A CA 1
ATOM 606 C C . LEU A 1 78 ? -3.854 4.477 2.115 1 98.12 78 LEU A C 1
ATOM 608 O O . LEU A 1 78 ? -3.283 4.09 1.094 1 98.12 78 LEU A O 1
ATOM 612 N N . HIS A 1 79 ? -4.562 3.723 2.852 1 97.69 79 HIS A N 1
ATOM 613 C CA . HIS A 1 79 ? -4.609 2.283 2.623 1 97.69 79 HIS A CA 1
ATOM 614 C C . HIS A 1 79 ? -5.227 1.959 1.268 1 97.69 79 HIS A C 1
ATOM 616 O O . HIS A 1 79 ? -4.844 0.979 0.625 1 97.69 79 HIS A O 1
ATOM 622 N N . ARG A 1 80 ? -6.047 2.781 0.822 1 97.69 80 ARG A N 1
ATOM 623 C CA . ARG A 1 80 ? -6.785 2.502 -0.404 1 97.69 80 ARG A CA 1
ATOM 624 C C . ARG A 1 80 ? -6.016 2.982 -1.63 1 97.69 80 ARG A C 1
ATOM 626 O O . ARG A 1 80 ? -6.242 2.498 -2.74 1 97.69 80 ARG A O 1
ATOM 633 N N . ARG A 1 81 ? -5.086 3.932 -1.401 1 97.88 81 ARG A N 1
ATOM 634 C CA . ARG A 1 81 ? -4.617 4.59 -2.615 1 97.88 81 ARG A CA 1
ATOM 635 C C . ARG A 1 81 ? -3.096 4.598 -2.682 1 97.88 81 ARG A C 1
ATOM 637 O O . ARG A 1 81 ? -2.516 4.738 -3.762 1 97.88 81 ARG A O 1
ATOM 644 N N . ILE A 1 82 ? -2.426 4.445 -1.538 1 97.81 82 ILE A N 1
ATOM 645 C CA . ILE A 1 82 ? -0.984 4.672 -1.555 1 97.81 82 ILE A CA 1
ATOM 646 C C . ILE A 1 82 ? -0.253 3.336 -1.437 1 97.81 82 ILE A C 1
ATOM 648 O O . ILE A 1 82 ? -0.343 2.66 -0.408 1 97.81 82 ILE A O 1
ATOM 652 N N . PRO A 1 83 ? 0.453 2.953 -2.41 1 97.31 83 PRO A N 1
ATOM 653 C CA . PRO A 1 83 ? 1.246 1.729 -2.287 1 97.31 83 PRO A CA 1
ATOM 654 C C . PRO A 1 83 ? 2.344 1.84 -1.23 1 97.31 83 PRO A C 1
ATOM 656 O O . PRO A 1 83 ? 2.883 2.926 -1.008 1 97.31 83 PRO A O 1
ATOM 659 N N . PRO A 1 84 ? 2.789 0.719 -0.7 1 97 84 PRO A N 1
ATOM 660 C CA . PRO A 1 84 ? 3.762 0.735 0.396 1 97 84 PRO A CA 1
ATOM 661 C C . PRO A 1 84 ? 5.152 1.176 -0.057 1 97 84 PRO A C 1
ATOM 663 O O . PRO A 1 84 ? 6.004 1.497 0.776 1 97 84 PRO A O 1
ATOM 666 N N . ALA A 1 85 ? 5.367 1.161 -1.312 1 97.12 85 ALA A N 1
ATOM 667 C CA . ALA A 1 85 ? 6.68 1.572 -1.806 1 97.12 85 ALA A CA 1
ATOM 668 C C . ALA A 1 85 ? 6.961 3.033 -1.466 1 97.12 85 ALA A C 1
ATOM 670 O O . ALA A 1 85 ? 8.117 3.453 -1.409 1 97.12 85 ALA A O 1
ATOM 671 N N . VAL A 1 86 ? 5.883 3.859 -1.367 1 97.12 86 VAL A N 1
ATOM 672 C CA . VAL A 1 86 ? 6.074 5.242 -0.936 1 97.12 86 VAL A CA 1
ATOM 673 C C . VAL A 1 86 ? 6.582 5.266 0.504 1 97.12 86 VAL A C 1
ATOM 675 O O . VAL A 1 86 ? 5.863 4.883 1.43 1 97.12 86 VAL A O 1
ATOM 678 N N . PRO A 1 87 ? 7.719 5.75 0.762 1 94.69 87 PRO A N 1
ATOM 679 C CA . PRO A 1 87 ? 8.312 5.551 2.088 1 94.69 87 PRO A CA 1
ATOM 680 C C . PRO A 1 87 ? 7.719 6.484 3.143 1 94.69 87 PRO A C 1
ATOM 682 O O . PRO A 1 87 ? 7.504 6.066 4.285 1 94.69 87 PRO A O 1
ATOM 685 N N . GLY A 1 88 ? 7.445 7.738 2.736 1 96.75 88 GLY A N 1
ATOM 686 C CA . GLY A 1 88 ? 7.066 8.711 3.748 1 96.75 88 GLY A CA 1
ATOM 687 C C . GLY A 1 88 ? 5.852 9.531 3.359 1 96.75 88 GLY A C 1
ATOM 688 O O . GLY A 1 88 ? 5.719 9.953 2.209 1 96.75 88 GLY A O 1
ATOM 689 N N . ILE A 1 89 ? 4.992 9.68 4.273 1 97.94 89 ILE A N 1
ATOM 690 C CA . ILE A 1 89 ? 3.828 10.555 4.18 1 97.94 89 ILE A CA 1
ATOM 691 C C . ILE A 1 89 ? 4.016 11.766 5.102 1 97.94 89 ILE A C 1
ATOM 693 O O . ILE A 1 89 ? 4.004 11.617 6.328 1 97.94 89 ILE A O 1
ATOM 697 N N . MET A 1 90 ? 4.242 12.922 4.539 1 97.88 90 MET A N 1
ATOM 698 C CA . MET A 1 90 ? 4.512 14.148 5.285 1 97.88 90 MET A CA 1
ATOM 699 C C . MET A 1 90 ? 3.344 15.125 5.18 1 97.88 90 MET A C 1
ATOM 701 O O . MET A 1 90 ? 3.318 15.969 4.285 1 97.88 90 MET A O 1
ATOM 705 N N . PHE A 1 91 ? 2.502 15.164 6.117 1 97.5 91 PHE A N 1
ATOM 706 C CA . PHE A 1 91 ? 1.251 15.906 6.016 1 97.5 91 PHE A CA 1
ATOM 707 C C . PHE A 1 91 ? 1.5 17.406 6.152 1 97.5 91 PHE A C 1
ATOM 709 O O . PHE A 1 91 ? 2.318 17.828 6.969 1 97.5 91 PHE A O 1
ATOM 716 N N . LEU A 1 92 ? 0.691 18.094 5.379 1 94.12 92 LEU A N 1
ATOM 717 C CA . LEU A 1 92 ? 0.573 19.516 5.625 1 94.12 92 LEU A CA 1
ATOM 718 C C . LEU A 1 92 ? -0.519 19.812 6.652 1 94.12 92 LEU A C 1
ATOM 720 O O . LEU A 1 92 ? -1.427 19 6.84 1 94.12 92 LEU A O 1
ATOM 724 N N . SER A 1 93 ? -0.5 20.875 7.32 1 90.62 93 SER A N 1
ATOM 725 C CA . SER A 1 93 ? -1.515 21.188 8.32 1 90.62 93 SER A CA 1
ATOM 726 C C . SER A 1 93 ? -2.752 21.797 7.672 1 90.62 93 SER A C 1
ATOM 728 O O . SER A 1 93 ? -3.848 21.75 8.234 1 90.62 93 SER A O 1
ATOM 730 N N . GLY A 1 94 ? -2.658 22.438 6.555 1 83.81 94 GLY A N 1
ATOM 731 C CA . GLY A 1 94 ? -3.758 22.875 5.715 1 83.81 94 GLY A CA 1
ATOM 732 C C . GLY A 1 94 ? -4.652 23.891 6.391 1 83.81 94 GLY A C 1
ATOM 733 O O . GLY A 1 94 ? -5.832 24.016 6.047 1 83.81 94 GLY A O 1
ATOM 734 N N . GLY A 1 95 ? -4.199 24.594 7.477 1 88.19 95 GLY A N 1
ATOM 735 C CA . GLY A 1 95 ? -5.016 25.594 8.141 1 88.19 95 GLY A CA 1
ATOM 736 C C . GLY A 1 95 ? -5.523 25.156 9.5 1 88.19 95 GLY A C 1
ATOM 737 O O . GLY A 1 95 ? -6.129 25.938 10.227 1 88.19 95 GLY A O 1
ATOM 738 N N . GLN A 1 96 ? -5.223 23.984 9.781 1 92.56 96 GLN A N 1
ATOM 739 C CA . GLN A 1 96 ? -5.543 23.516 11.125 1 92.56 96 GLN A CA 1
ATOM 740 C C . GLN A 1 96 ? -4.773 24.297 12.188 1 92.56 96 GLN A C 1
ATOM 742 O O . GLN A 1 96 ? -3.703 24.844 11.906 1 92.56 96 GLN A O 1
ATOM 747 N N . SER A 1 97 ? -5.359 24.328 13.383 1 93.88 97 SER A N 1
ATOM 748 C CA . SER A 1 97 ? -4.57 24.875 14.484 1 93.88 97 SER A CA 1
ATOM 749 C C . SER A 1 97 ? -3.35 24 14.766 1 93.88 97 SER A C 1
ATOM 751 O O . SER A 1 97 ? -3.297 22.844 14.344 1 93.88 97 SER A O 1
ATOM 753 N N . GLU A 1 98 ? -2.41 24.578 15.445 1 96.62 98 GLU A N 1
ATOM 754 C CA . GLU A 1 98 ? -1.208 23.828 15.805 1 96.62 98 GLU A CA 1
ATOM 755 C C . GLU A 1 98 ? -1.554 22.578 16.609 1 96.62 98 GLU A C 1
ATOM 757 O O . GLU A 1 98 ? -1.042 21.484 16.328 1 96.62 98 GLU A O 1
ATOM 762 N N . VAL A 1 99 ? -2.467 22.734 17.547 1 97.06 99 VAL A N 1
ATOM 763 C CA . VAL A 1 99 ? -2.824 21.641 18.438 1 97.06 99 VAL A CA 1
ATOM 764 C C . VAL A 1 99 ? -3.646 20.609 17.656 1 97.06 99 VAL A C 1
ATOM 766 O O . VAL A 1 99 ? -3.404 19.406 17.766 1 97.06 99 VAL A O 1
ATOM 769 N N . GLU A 1 100 ? -4.551 21.031 16.875 1 95.81 100 GLU A N 1
ATOM 770 C CA . GLU A 1 100 ? -5.383 20.109 16.094 1 95.81 100 GLU A CA 1
ATOM 771 C C . GLU A 1 100 ? -4.535 19.25 15.156 1 95.81 100 GLU A C 1
ATOM 773 O O . GLU A 1 100 ? -4.715 18.047 15.086 1 95.81 100 GLU A O 1
ATOM 778 N N . ALA A 1 101 ? -3.639 19.875 14.445 1 97.25 101 ALA A N 1
ATOM 779 C CA . ALA A 1 101 ? -2.76 19.156 13.531 1 97.25 101 ALA A CA 1
ATOM 780 C C . ALA A 1 101 ? -1.938 18.109 14.273 1 97.25 101 ALA A C 1
ATOM 782 O O . ALA A 1 101 ? -1.785 16.984 13.797 1 97.25 101 ALA A O 1
ATOM 783 N N . THR A 1 102 ? -1.426 18.469 15.422 1 98.12 102 THR A N 1
ATOM 784 C CA . THR A 1 102 ? -0.604 17.578 16.219 1 98.12 102 THR A CA 1
ATOM 785 C C . THR A 1 102 ? -1.433 16.391 16.734 1 98.12 102 THR A C 1
ATOM 787 O O . THR A 1 102 ? -0.981 15.25 16.703 1 98.12 102 THR A O 1
ATOM 790 N N . LEU A 1 103 ? -2.627 16.703 17.156 1 98.06 103 LEU A N 1
ATOM 791 C CA . LEU A 1 103 ? -3.512 15.664 17.656 1 98.06 103 LEU A CA 1
ATOM 792 C C . LEU A 1 103 ? -3.875 14.672 16.562 1 98.06 103 LEU A C 1
ATOM 794 O O . LEU A 1 103 ? -3.869 13.461 16.781 1 98.06 103 LEU A O 1
ATOM 798 N N . ASN A 1 104 ? -4.242 15.211 15.461 1 98 104 ASN A N 1
ATOM 799 C CA . ASN A 1 104 ? -4.59 14.359 14.336 1 98 104 ASN A CA 1
ATOM 800 C C . ASN A 1 104 ? -3.434 13.445 13.945 1 98 104 ASN A C 1
ATOM 802 O O . ASN A 1 104 ? -3.629 12.242 13.727 1 98 104 ASN A O 1
ATOM 806 N N . LEU A 1 105 ? -2.213 13.992 13.844 1 98.5 105 LEU A N 1
ATOM 807 C CA . LEU A 1 105 ? -1.028 13.195 13.539 1 98.5 105 LEU A CA 1
ATOM 808 C C . LEU A 1 105 ? -0.82 12.109 14.586 1 98.5 105 LEU A C 1
ATOM 810 O O . LEU A 1 105 ? -0.512 10.961 14.242 1 98.5 105 LEU A O 1
ATOM 814 N N . ASN A 1 106 ? -0.988 12.469 15.812 1 98.75 106 ASN A N 1
ATOM 815 C CA . ASN A 1 106 ? -0.81 11.523 16.906 1 98.75 106 ASN A CA 1
ATOM 816 C C . ASN A 1 106 ? -1.721 10.312 16.766 1 98.75 106 ASN A C 1
ATOM 818 O O . ASN A 1 106 ? -1.272 9.172 16.922 1 98.75 106 ASN A O 1
ATOM 822 N N . GLU A 1 107 ? -2.975 10.562 16.516 1 98.62 107 GLU A N 1
ATOM 823 C CA . GLU A 1 107 ? -3.949 9.484 16.406 1 98.62 107 GLU A CA 1
ATOM 824 C C . GLU A 1 107 ? -3.584 8.531 15.266 1 98.62 107 GLU A C 1
ATOM 826 O O . GLU A 1 107 ? -3.779 7.316 15.383 1 98.62 107 GLU A O 1
ATOM 831 N N . MET A 1 108 ? -3.049 9.039 14.195 1 98.25 108 MET A N 1
ATOM 832 C CA . MET A 1 108 ? -2.691 8.211 13.047 1 98.25 108 MET A CA 1
ATOM 833 C C . MET A 1 108 ? -1.541 7.27 13.398 1 98.25 108 MET A C 1
ATOM 835 O O . MET A 1 108 ? -1.416 6.191 12.812 1 98.25 108 MET A O 1
ATOM 839 N N . ASN A 1 109 ? -0.743 7.656 14.375 1 98.56 109 ASN A N 1
ATOM 840 C CA . ASN A 1 109 ? 0.481 6.91 14.656 1 98.56 109 ASN A CA 1
ATOM 841 C C . ASN A 1 109 ? 0.316 5.992 15.859 1 98.56 109 ASN A C 1
ATOM 843 O O . ASN A 1 109 ? 1.277 5.363 16.297 1 98.56 109 ASN A O 1
ATOM 847 N N . LYS A 1 110 ? -0.858 5.918 16.422 1 97.69 110 LYS A N 1
ATOM 848 C CA . LYS A 1 110 ? -1.105 5.027 17.547 1 97.69 110 LYS A CA 1
ATOM 849 C C . LYS A 1 110 ? -1.145 3.57 17.094 1 97.69 110 LYS A C 1
ATOM 851 O O . LYS A 1 110 ? -1.08 2.658 17.922 1 97.69 110 LYS A O 1
ATOM 856 N N . SER A 1 111 ? -1.249 3.361 15.852 1 93.38 111 SER A N 1
ATOM 857 C CA . SER A 1 111 ? -1.199 2.021 15.281 1 93.38 111 SER A CA 1
ATOM 858 C C . SER A 1 111 ? -0.173 1.938 14.156 1 93.38 111 SER A C 1
ATOM 860 O O . SER A 1 111 ? 0.149 2.947 13.523 1 93.38 111 SER A O 1
ATOM 862 N N . PRO A 1 112 ? 0.312 0.788 13.914 1 91.56 112 PRO A N 1
ATOM 863 C CA . PRO A 1 112 ? 1.338 0.648 12.875 1 91.56 112 PRO A CA 1
ATOM 864 C C . PRO A 1 112 ? 0.805 0.937 11.477 1 91.56 112 PRO A C 1
ATOM 866 O O . PRO A 1 112 ? -0.35 0.625 11.172 1 91.56 112 PRO A O 1
ATOM 869 N N . ASN A 1 113 ? 1.646 1.546 10.75 1 91.19 113 ASN A N 1
ATOM 870 C CA . ASN A 1 113 ? 1.428 1.832 9.336 1 91.19 113 ASN A CA 1
ATOM 871 C C . ASN A 1 113 ? 2.572 1.304 8.469 1 91.19 113 ASN A C 1
ATOM 873 O O . ASN A 1 113 ? 3.701 1.173 8.945 1 91.19 113 ASN A O 1
ATOM 877 N N . PRO A 1 114 ? 2.242 0.997 7.207 1 93.06 114 PRO A N 1
ATOM 878 C CA . PRO A 1 114 ? 3.357 0.594 6.348 1 93.06 114 PRO A CA 1
ATOM 879 C C . PRO A 1 114 ? 4.215 1.774 5.902 1 93.06 114 PRO A C 1
ATOM 881 O O . PRO A 1 114 ? 5.285 1.579 5.316 1 93.06 114 PRO A O 1
ATOM 884 N N . TRP A 1 115 ? 3.785 2.939 6.148 1 96.94 115 TRP A N 1
ATOM 885 C CA . TRP A 1 115 ? 4.5 4.156 5.785 1 96.94 115 TRP A CA 1
ATOM 886 C C . TRP A 1 115 ? 5.078 4.836 7.02 1 96.94 115 TRP A C 1
ATOM 888 O O . TRP A 1 115 ? 4.66 4.555 8.148 1 96.94 115 TRP A O 1
ATOM 898 N N . HIS A 1 116 ? 6.082 5.656 6.785 1 96.94 116 HIS A N 1
ATOM 899 C CA . HIS A 1 116 ? 6.465 6.633 7.801 1 96.94 116 HIS A CA 1
ATOM 900 C C . HIS A 1 116 ? 5.539 7.844 7.773 1 96.94 116 HIS A C 1
ATOM 902 O O . HIS A 1 116 ? 5.656 8.703 6.895 1 96.94 116 HIS A O 1
ATOM 908 N N . VAL A 1 117 ? 4.664 7.918 8.734 1 98.06 117 VAL A N 1
ATOM 909 C CA . VAL A 1 117 ? 3.664 8.984 8.781 1 98.06 117 VAL A CA 1
ATOM 910 C C . VAL A 1 117 ? 4.156 10.117 9.68 1 98.06 117 VAL A C 1
ATOM 912 O O . VAL A 1 117 ? 4.332 9.93 10.883 1 98.06 117 VAL A O 1
ATOM 915 N N . SER A 1 118 ? 4.359 11.211 9.062 1 97.88 118 SER A N 1
ATOM 916 C CA . SER A 1 118 ? 4.957 12.344 9.758 1 97.88 118 SER A CA 1
ATOM 917 C C . SER A 1 118 ? 4.379 13.672 9.266 1 97.88 118 SER A C 1
ATOM 919 O O . SER A 1 118 ? 3.221 13.727 8.852 1 97.88 118 SER A O 1
ATOM 921 N N . PHE A 1 119 ? 5.16 14.734 9.5 1 97.44 119 PHE A N 1
ATOM 922 C CA . PHE A 1 119 ? 4.605 16.062 9.242 1 97.44 119 PHE A CA 1
ATOM 923 C C . PHE A 1 119 ? 5.605 16.922 8.484 1 97.44 119 PHE A C 1
ATOM 925 O O . PHE A 1 119 ? 6.816 16.75 8.633 1 97.44 119 PHE A O 1
ATOM 932 N N . SER A 1 120 ? 5.09 17.719 7.648 1 95.25 120 SER A N 1
ATOM 933 C CA . SER A 1 120 ? 5.742 18.859 7.02 1 95.25 120 SER A CA 1
ATOM 934 C C . SER A 1 120 ? 4.891 20.125 7.141 1 95.25 120 SER A C 1
ATOM 936 O O . SER A 1 120 ? 4.312 20.578 6.152 1 95.25 120 SER A O 1
ATOM 938 N N . TYR A 1 121 ? 4.914 20.609 8.406 1 94.12 121 TYR A N 1
ATOM 939 C CA . TYR A 1 121 ? 4.027 21.719 8.734 1 94.12 121 TYR A CA 1
ATOM 940 C C . TYR A 1 121 ? 4.723 23.062 8.508 1 94.12 121 TYR A C 1
ATOM 942 O O . TYR A 1 121 ? 5.941 23.156 8.664 1 94.12 121 TYR A O 1
ATOM 950 N N . ALA A 1 122 ? 3.982 24 8.141 1 91.38 122 ALA A N 1
ATOM 951 C CA . ALA A 1 122 ? 4.414 25.391 8.164 1 91.38 122 ALA A CA 1
ATOM 952 C C . ALA A 1 122 ? 3.805 26.125 9.352 1 91.38 122 ALA A C 1
ATOM 954 O O . ALA A 1 122 ? 4.32 26.047 10.469 1 91.38 122 ALA A O 1
ATOM 955 N N . ARG A 1 123 ? 2.68 26.672 9.133 1 86.94 123 ARG A N 1
ATO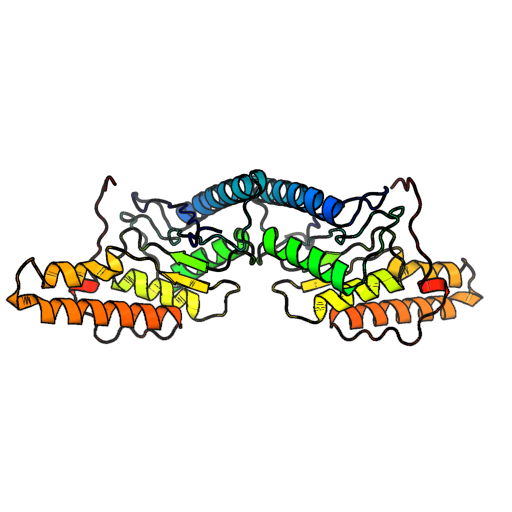M 956 C CA . ARG A 1 123 ? 2.062 27.516 10.156 1 86.94 123 ARG A CA 1
ATOM 957 C C . ARG A 1 123 ? 1.823 26.719 11.438 1 86.94 123 ARG A C 1
ATOM 959 O O . ARG A 1 123 ? 1.979 27.25 12.539 1 86.94 123 ARG A O 1
ATOM 966 N N . ALA A 1 124 ? 1.535 25.484 11.352 1 89.19 124 ALA A N 1
ATOM 967 C CA . ALA A 1 124 ? 1.236 24.688 12.531 1 89.19 124 ALA A CA 1
ATOM 968 C C . ALA A 1 124 ? 2.504 24.391 13.328 1 89.19 124 ALA A C 1
ATOM 970 O O . ALA A 1 124 ? 2.436 23.875 14.445 1 89.19 124 ALA A O 1
ATOM 971 N N . LEU A 1 125 ? 3.6 24.719 12.797 1 92.38 125 LEU A N 1
ATOM 972 C CA . LEU A 1 125 ? 4.867 24.562 13.5 1 92.38 125 LEU A CA 1
ATOM 973 C C . LEU A 1 125 ? 5.426 25.906 13.922 1 92.38 125 LEU A C 1
ATOM 975 O O . LEU A 1 125 ? 6.09 26.016 14.953 1 92.38 125 LEU A O 1
ATOM 979 N N . GLN A 1 126 ? 5.008 26.938 13.211 1 93.06 126 GLN A N 1
ATOM 980 C CA . GLN A 1 126 ? 5.785 28.156 13.359 1 93.06 126 GLN A CA 1
ATOM 981 C C . GLN A 1 126 ? 4.914 29.312 13.859 1 93.06 126 GLN A C 1
ATOM 983 O O . GLN A 1 126 ? 5.43 30.344 14.297 1 93.06 126 GLN A O 1
ATOM 988 N N . ASN A 1 127 ? 3.639 29.156 13.82 1 93.25 127 ASN A N 1
ATOM 989 C CA . ASN A 1 127 ? 2.756 30.281 14.086 1 93.25 127 ASN A CA 1
ATOM 990 C C . ASN A 1 127 ? 3.018 30.875 15.469 1 93.25 127 ASN A C 1
ATOM 992 O O . ASN A 1 127 ? 3.268 32.094 15.594 1 93.25 127 ASN A O 1
ATOM 996 N N . THR A 1 128 ? 3.014 30.109 16.516 1 94.56 128 THR A N 1
ATOM 997 C CA . THR A 1 128 ? 3.238 30.594 17.875 1 94.56 128 THR A CA 1
ATOM 998 C C . THR A 1 128 ? 4.625 31.219 18 1 94.56 128 THR A C 1
ATOM 1000 O O . THR A 1 128 ? 4.789 32.281 18.625 1 94.56 128 THR A O 1
ATOM 1003 N N . ALA A 1 129 ? 5.621 30.578 17.438 1 96 129 ALA A N 1
ATOM 1004 C CA . ALA A 1 129 ? 6.984 31.094 17.484 1 96 129 ALA A CA 1
ATOM 1005 C C . ALA A 1 129 ? 7.07 32.469 16.844 1 96 129 ALA A C 1
ATOM 1007 O O . ALA A 1 129 ? 7.676 33.375 17.406 1 96 129 ALA A O 1
ATOM 1008 N N . LEU A 1 130 ? 6.473 32.625 15.711 1 95.69 130 LEU A N 1
ATOM 1009 C CA . LEU A 1 130 ? 6.523 33.906 14.984 1 95.69 130 LEU A CA 1
ATOM 1010 C C . LEU A 1 130 ? 5.785 35 15.742 1 95.69 130 LEU A C 1
ATOM 1012 O O . LEU A 1 130 ? 6.258 36.125 15.82 1 95.69 130 LEU A O 1
ATOM 1016 N N . LYS A 1 131 ? 4.645 34.656 16.234 1 94.5 131 LYS A N 1
ATOM 1017 C CA . LYS A 1 131 ? 3.881 35.625 17.031 1 94.5 131 LYS A CA 1
ATOM 1018 C C . LYS A 1 131 ? 4.652 36.031 18.266 1 94.5 131 LYS A C 1
ATOM 1020 O O . LYS A 1 131 ? 4.637 37.219 18.641 1 94.5 131 LYS A O 1
ATOM 1025 N N . THR A 1 132 ? 5.254 35.062 18.922 1 95.75 132 THR A N 1
ATOM 1026 C CA . THR A 1 132 ? 6.055 35.344 20.109 1 95.75 132 THR A CA 1
ATOM 1027 C C . THR A 1 132 ? 7.246 36.25 19.766 1 95.75 132 THR A C 1
ATOM 1029 O O . THR A 1 132 ? 7.551 37.188 20.484 1 95.75 132 THR A O 1
ATOM 1032 N N . TRP A 1 133 ? 7.984 35.969 18.734 1 96.88 133 TRP A N 1
ATOM 1033 C CA . TRP A 1 133 ? 9.141 36.719 18.297 1 96.88 133 TRP A CA 1
ATOM 1034 C C . TRP A 1 133 ? 8.75 38.156 17.984 1 96.88 133 TRP A C 1
ATOM 1036 O O . TRP A 1 133 ? 9.391 39.094 18.438 1 96.88 133 TRP A O 1
ATOM 1046 N N . GLY A 1 134 ? 7.754 38.281 17.141 1 95.56 134 GLY A N 1
ATOM 1047 C CA . GLY A 1 134 ? 7.246 39.594 16.781 1 95.56 134 GLY A CA 1
ATOM 1048 C C . GLY A 1 134 ? 8.305 40.5 16.172 1 95.56 134 GLY A C 1
ATOM 1049 O O . GLY A 1 134 ? 8.188 41.719 16.219 1 95.56 134 GLY A O 1
ATOM 1050 N N . GLY A 1 135 ? 9.352 39.906 15.695 1 95.94 135 GLY A N 1
ATOM 1051 C CA . GLY A 1 135 ? 10.43 40.688 15.078 1 95.94 135 GLY A CA 1
ATOM 1052 C C . GLY A 1 135 ? 11.305 41.406 16.078 1 95.94 135 GLY A C 1
ATOM 1053 O O . GLY A 1 135 ? 12 42.344 15.734 1 95.94 135 GLY A O 1
ATOM 1054 N N . ARG A 1 136 ? 11.227 41.094 17.281 1 97.75 136 ARG A N 1
ATOM 1055 C CA . ARG A 1 136 ? 11.945 41.781 18.359 1 97.75 136 ARG A CA 1
ATOM 1056 C C . ARG A 1 136 ? 13.094 40.938 18.875 1 97.75 136 ARG A C 1
ATOM 1058 O O . ARG A 1 136 ? 12.891 39.781 19.312 1 97.75 136 ARG A O 1
ATOM 1065 N N . VAL A 1 137 ? 14.211 41.406 18.922 1 97.38 137 VAL A N 1
ATOM 1066 C CA . VAL A 1 137 ? 15.43 40.688 19.297 1 97.38 137 VAL A CA 1
ATOM 1067 C C . VAL A 1 137 ? 15.32 40.188 20.734 1 97.38 137 VAL A C 1
ATOM 1069 O O . VAL A 1 137 ? 15.836 39.125 21.062 1 97.38 137 VAL A O 1
ATOM 1072 N N . GLU A 1 138 ? 14.695 40.969 21.625 1 97.62 138 GLU A N 1
ATOM 1073 C CA . GLU A 1 138 ? 14.586 40.562 23.031 1 97.62 138 GLU A CA 1
ATOM 1074 C C . GLU A 1 138 ? 13.719 39.344 23.188 1 97.62 138 GLU A C 1
ATOM 1076 O O . GLU A 1 138 ? 13.734 38.688 24.234 1 97.62 138 GLU A O 1
ATOM 1081 N N . ASN A 1 139 ? 12.922 39 22.125 1 97.88 139 ASN A N 1
ATOM 1082 C CA . ASN A 1 139 ? 12.008 37.844 22.219 1 97.88 139 ASN A CA 1
ATOM 1083 C C . ASN A 1 139 ? 12.602 36.594 21.578 1 97.88 139 ASN A C 1
ATOM 1085 O O . ASN A 1 139 ? 11.938 35.562 21.5 1 97.88 139 ASN A O 1
ATOM 1089 N N . VAL A 1 140 ? 13.812 36.656 21.125 1 97.88 140 VAL A N 1
ATOM 1090 C CA . VAL A 1 140 ? 14.43 35.562 20.375 1 97.88 140 VAL A CA 1
ATOM 1091 C C . VAL A 1 140 ? 14.398 34.281 21.219 1 97.88 140 VAL A C 1
ATOM 1093 O O . VAL A 1 140 ? 13.984 33.219 20.734 1 97.88 140 VAL A O 1
ATOM 1096 N N . LYS A 1 141 ? 14.82 34.438 22.438 1 97.88 141 LYS A N 1
ATOM 1097 C CA . LYS A 1 141 ? 14.867 33.25 23.297 1 97.88 141 LYS A CA 1
ATOM 1098 C C . LYS A 1 141 ? 13.477 32.656 23.484 1 97.88 141 LYS A C 1
ATOM 1100 O O . LYS A 1 141 ? 13.297 31.453 23.391 1 97.88 141 LYS A O 1
ATOM 1105 N N . ALA A 1 142 ? 12.469 33.5 23.797 1 97.38 142 ALA A N 1
ATOM 1106 C CA . ALA A 1 142 ? 11.094 33.031 24 1 97.38 142 ALA A CA 1
ATOM 1107 C C . ALA A 1 142 ? 10.555 32.375 22.734 1 97.38 142 ALA A C 1
ATOM 1109 O O . ALA A 1 142 ? 9.867 31.344 22.812 1 97.38 142 ALA A O 1
ATOM 1110 N N . ALA A 1 143 ? 10.875 32.906 21.594 1 97.5 143 ALA A N 1
ATOM 1111 C CA . ALA A 1 143 ? 10.43 32.344 20.312 1 97.5 143 ALA A CA 1
ATOM 1112 C C . ALA A 1 143 ? 11.086 30.984 20.047 1 97.5 143 ALA A C 1
ATOM 1114 O O . ALA A 1 143 ? 10.422 30.062 19.594 1 97.5 143 ALA A O 1
ATOM 1115 N N . GLN A 1 144 ? 12.375 30.891 20.297 1 97.94 144 GLN A N 1
ATOM 1116 C CA . GLN A 1 144 ? 13.086 29.625 20.156 1 97.94 144 GLN A CA 1
ATOM 1117 C C . GLN A 1 144 ? 12.484 28.547 21.047 1 97.94 144 GLN A C 1
ATOM 1119 O O . GLN A 1 144 ? 12.344 27.391 20.625 1 97.94 144 GLN A O 1
ATOM 1124 N N . GLU A 1 145 ? 12.156 28.938 22.25 1 97.5 145 GLU A N 1
ATOM 1125 C CA . GLU A 1 145 ? 11.547 27.984 23.172 1 97.5 145 GLU A CA 1
ATOM 1126 C C . GLU A 1 145 ? 10.18 27.531 22.672 1 97.5 145 GLU A C 1
ATOM 1128 O O . GLU A 1 145 ? 9.828 26.359 22.797 1 97.5 145 GLU A O 1
ATOM 1133 N N . ALA A 1 146 ? 9.383 28.453 22.125 1 96.5 146 ALA A N 1
ATOM 1134 C CA . ALA A 1 146 ? 8.086 28.109 21.562 1 96.5 146 ALA A CA 1
ATOM 1135 C C . ALA A 1 146 ? 8.227 27.125 20.406 1 96.5 146 ALA A C 1
ATOM 1137 O O . ALA A 1 146 ? 7.477 26.156 20.312 1 96.5 146 ALA A O 1
ATOM 1138 N N . LEU A 1 147 ? 9.188 27.375 19.547 1 97.19 147 LEU A N 1
ATOM 1139 C CA . LEU A 1 147 ? 9.438 26.5 18.406 1 97.19 147 LEU A CA 1
ATOM 1140 C C . LEU A 1 147 ? 9.867 25.109 18.875 1 97.19 147 LEU A C 1
ATOM 1142 O O . LEU A 1 147 ? 9.43 24.109 18.312 1 97.19 147 LEU A O 1
ATOM 1146 N N . LEU A 1 148 ? 10.742 25.062 19.844 1 97.56 148 LEU A N 1
ATOM 1147 C CA . LEU A 1 148 ? 11.219 23.797 20.375 1 97.56 148 LEU A CA 1
ATOM 1148 C C . LEU A 1 148 ? 10.07 23 20.969 1 97.56 148 LEU A C 1
ATOM 1150 O O . LEU A 1 148 ? 10.008 21.766 20.812 1 97.56 148 LEU A O 1
ATOM 1154 N N . PHE A 1 149 ? 9.211 23.703 21.641 1 97.19 149 PHE A N 1
ATOM 1155 C CA . PHE A 1 149 ? 8.055 23.031 22.234 1 97.19 149 PHE A CA 1
ATOM 1156 C C . PHE A 1 149 ? 7.18 22.422 21.141 1 97.19 149 PHE A C 1
ATOM 1158 O O . PHE A 1 149 ? 6.758 21.266 21.25 1 97.19 149 PHE A O 1
ATOM 1165 N N . ARG A 1 150 ? 6.91 23.203 20.078 1 96.75 150 ARG A N 1
ATOM 1166 C CA . ARG A 1 150 ? 6.098 22.719 18.984 1 96.75 150 ARG A CA 1
ATOM 1167 C C . ARG A 1 150 ? 6.773 21.531 18.281 1 96.75 150 ARG A C 1
ATOM 1169 O O . ARG A 1 150 ? 6.117 20.547 17.938 1 96.75 150 ARG A O 1
ATOM 1176 N N . ALA A 1 151 ? 8.078 21.625 18.047 1 97.38 151 ALA A N 1
ATOM 1177 C CA . ALA A 1 151 ? 8.836 20.547 17.422 1 97.38 151 ALA A CA 1
ATOM 1178 C C . ALA A 1 151 ? 8.781 19.266 18.266 1 97.38 151 ALA A C 1
ATOM 1180 O O . ALA A 1 151 ? 8.602 18.172 17.719 1 97.38 151 ALA A O 1
ATOM 1181 N N . LYS A 1 152 ? 8.93 19.453 19.547 1 97.69 152 LYS A N 1
ATOM 1182 C CA . LYS A 1 152 ? 8.852 18.312 20.453 1 97.69 152 LYS A CA 1
ATOM 1183 C C . LYS A 1 152 ? 7.465 17.672 20.422 1 97.69 152 LYS A C 1
ATOM 1185 O O . LYS A 1 152 ? 7.332 16.453 20.391 1 97.69 152 LYS A O 1
ATOM 1190 N N . SER A 1 153 ? 6.453 18.531 20.438 1 97.88 153 SER A N 1
ATOM 1191 C CA . SER A 1 153 ? 5.074 18.062 20.406 1 97.88 153 SER A CA 1
ATOM 1192 C C . SER A 1 153 ? 4.801 17.234 19.156 1 97.88 153 SER A C 1
ATOM 1194 O O . SER A 1 153 ? 4.227 16.141 19.25 1 97.88 153 SER A O 1
ATOM 1196 N N . ASN A 1 154 ? 5.23 17.688 18.016 1 97.88 154 ASN A N 1
ATOM 1197 C CA . ASN A 1 154 ? 5.008 16.969 16.766 1 97.88 154 ASN A CA 1
ATOM 1198 C C . ASN A 1 154 ? 5.871 15.711 16.688 1 97.88 154 ASN A C 1
ATOM 1200 O O . ASN A 1 154 ? 5.461 14.711 16.109 1 97.88 154 ASN A O 1
ATOM 1204 N N . SER A 1 155 ? 7.062 15.766 17.25 1 97.81 155 SER A N 1
ATOM 1205 C CA . SER A 1 155 ? 7.895 14.57 17.328 1 97.81 155 SER A CA 1
ATOM 1206 C C . SER A 1 155 ? 7.215 13.469 18.125 1 97.81 155 SER A C 1
ATOM 1208 O O . SER A 1 155 ? 7.215 12.305 17.734 1 97.81 155 SER A O 1
ATOM 1210 N N . LEU A 1 156 ? 6.633 13.828 19.219 1 98.25 156 LEU A N 1
ATOM 1211 C CA . LEU A 1 156 ? 5.895 12.875 20.047 1 98.25 156 LEU A CA 1
ATOM 1212 C C . LEU A 1 156 ? 4.684 12.328 19.297 1 98.25 156 LEU A C 1
ATOM 1214 O O . LEU A 1 156 ? 4.367 11.141 19.391 1 98.25 156 LEU A O 1
ATOM 1218 N N . ALA A 1 157 ? 4.008 13.25 18.578 1 98.38 157 ALA A N 1
ATOM 1219 C CA . ALA A 1 157 ? 2.85 12.828 17.797 1 98.38 157 ALA A CA 1
ATOM 1220 C C . ALA A 1 157 ? 3.246 11.797 16.75 1 98.38 157 ALA A C 1
ATOM 1222 O O . ALA A 1 157 ? 2.498 10.852 16.484 1 98.38 157 ALA A O 1
ATOM 1223 N N . GLN A 1 158 ? 4.41 11.984 16.125 1 97.81 158 GLN A N 1
ATOM 1224 C CA . GLN A 1 158 ? 4.91 11.047 15.133 1 97.81 158 GLN A CA 1
ATOM 1225 C C . GLN A 1 158 ? 5.117 9.664 15.742 1 97.81 158 GLN A C 1
ATOM 1227 O O . GLN A 1 158 ? 5.082 8.656 15.031 1 97.81 158 GLN A O 1
ATOM 1232 N N . LEU A 1 159 ? 5.246 9.594 17.062 1 97.56 159 LEU A N 1
ATOM 1233 C CA . LEU A 1 159 ? 5.445 8.336 17.766 1 97.56 159 LEU A CA 1
ATOM 1234 C C . LEU A 1 159 ? 4.141 7.852 18.391 1 97.56 159 LEU A C 1
ATOM 1236 O O . LEU A 1 159 ? 4.105 6.797 19.031 1 97.56 159 LEU A O 1
ATOM 1240 N N . GLY A 1 160 ? 3.094 8.633 18.25 1 98.06 160 GLY A N 1
ATOM 1241 C CA . GLY A 1 160 ? 1.82 8.289 18.859 1 98.06 160 GLY A CA 1
ATOM 1242 C C . GLY A 1 160 ? 1.814 8.469 20.375 1 98.06 160 GLY A C 1
ATOM 1243 O O . GLY A 1 160 ? 1.066 7.793 21.078 1 98.06 160 GLY A O 1
ATOM 1244 N N . LYS A 1 161 ? 2.633 9.375 20.875 1 98.06 161 LYS A N 1
ATOM 1245 C CA . LYS A 1 161 ? 2.83 9.492 22.312 1 98.06 161 LYS A CA 1
ATOM 1246 C C . LYS A 1 161 ? 2.502 10.898 22.812 1 98.06 161 LYS A C 1
ATOM 1248 O O . LYS A 1 161 ? 2.787 11.242 23.953 1 98.06 161 LYS A O 1
ATOM 1253 N N . TYR A 1 162 ? 1.997 11.719 21.938 1 98.19 162 TYR A N 1
ATOM 1254 C CA . TYR A 1 162 ? 1.628 13.078 22.297 1 98.19 162 TYR A CA 1
ATOM 1255 C C . TYR A 1 162 ? 0.436 13.086 23.234 1 98.19 162 TYR A C 1
ATOM 1257 O O . TYR A 1 162 ? -0.563 12.406 23 1 98.19 162 TYR A O 1
ATOM 1265 N N . THR A 1 163 ? 0.448 13.852 24.312 1 95.19 163 THR A N 1
ATOM 1266 C CA . THR A 1 163 ? -0.594 13.859 25.328 1 95.19 163 THR A CA 1
ATOM 1267 C C . THR A 1 163 ? -1.371 15.172 25.297 1 95.19 163 THR A C 1
ATOM 1269 O O . THR A 1 163 ? -2.459 15.266 25.875 1 95.19 163 THR A O 1
ATOM 1272 N N . GLY A 1 164 ? -0.789 16.203 24.719 1 93.44 164 GLY A N 1
ATOM 1273 C CA . GLY A 1 164 ? -1.44 17.5 24.703 1 93.44 164 GLY A CA 1
ATOM 1274 C C . GLY A 1 164 ? -1.078 18.375 25.906 1 93.44 164 GLY A C 1
ATOM 1275 O O . GLY A 1 164 ? -1.53 19.516 26 1 93.44 164 GLY A O 1
ATOM 1276 N N . ASP A 1 165 ? -0.163 17.922 26.719 1 92.31 165 ASP A N 1
ATOM 1277 C CA . ASP A 1 165 ? 0.215 18.656 27.938 1 92.31 165 ASP A CA 1
ATOM 1278 C C . ASP A 1 165 ? 1.038 19.891 27.594 1 92.31 165 ASP A C 1
ATOM 1280 O O . ASP A 1 165 ? 1.906 19.844 26.719 1 92.31 165 ASP A O 1
ATOM 1284 N N . GLY A 1 166 ? 0.695 20.969 28.297 1 91.25 166 GLY A N 1
ATOM 1285 C CA . GLY A 1 166 ? 1.528 22.156 28.219 1 91.25 166 GLY A CA 1
ATOM 1286 C C . GLY A 1 166 ? 1.177 23.062 27.062 1 91.25 166 GLY A C 1
ATOM 1287 O O . GLY A 1 166 ? 1.884 24.031 26.797 1 91.25 166 GLY A O 1
ATOM 1288 N N . GLU A 1 167 ? 0.087 22.828 26.469 1 93.94 167 GLU A N 1
ATOM 1289 C CA . GLU A 1 167 ? -0.267 23.625 25.297 1 93.94 167 GLU A CA 1
ATOM 1290 C C . GLU A 1 167 ? -0.802 25 25.688 1 93.94 167 GLU A C 1
ATOM 1292 O O . GLU A 1 167 ? -1.539 25.125 26.672 1 93.94 167 GLU A O 1
ATOM 1297 N N . SER A 1 168 ? -0.492 25.922 24.906 1 89.38 168 SER A N 1
ATOM 1298 C CA . SER A 1 168 ? -0.995 27.281 25.125 1 89.38 168 SER A CA 1
ATOM 1299 C C . SER A 1 168 ? -2.346 27.469 24.438 1 89.38 168 SER A C 1
ATOM 1301 O O . SER A 1 168 ? -2.705 26.719 23.531 1 89.38 168 SER A O 1
ATOM 1303 N N . GLU A 1 169 ? -3.033 28.547 24.844 1 89.12 169 GLU A N 1
ATOM 1304 C CA . GLU A 1 169 ? -4.293 28.906 24.203 1 89.12 169 GLU A CA 1
ATOM 1305 C C . GLU A 1 169 ? -4.07 29.344 22.75 1 89.12 169 GLU A C 1
ATOM 1307 O O . GLU A 1 169 ? -4.895 29.078 21.875 1 89.12 169 GLU A O 1
ATOM 1312 N N . GLU A 1 170 ? -3 30 22.5 1 88.19 170 GLU A N 1
ATOM 1313 C CA . GLU A 1 170 ? -2.674 30.469 21.156 1 88.19 170 GLU A CA 1
ATOM 1314 C C . GLU A 1 170 ? -2.557 29.297 20.188 1 88.19 170 GLU A C 1
ATOM 1316 O O . GLU A 1 170 ? -3.016 29.391 19.047 1 88.19 170 GLU A O 1
ATOM 1321 N N . ALA A 1 171 ? -2.025 28.219 20.594 1 90.5 171 ALA A N 1
ATOM 1322 C CA . ALA A 1 171 ? -1.777 27.047 19.766 1 90.5 171 ALA A CA 1
ATOM 1323 C C . ALA A 1 171 ? -3.084 26.359 19.391 1 90.5 171 ALA A C 1
ATOM 1325 O O . ALA A 1 171 ? -3.115 25.531 18.469 1 90.5 171 ALA A O 1
ATOM 1326 N N . LYS A 1 172 ? -4.148 26.703 20.078 1 92.06 172 LYS A N 1
ATOM 1327 C CA . LYS A 1 172 ? -5.449 26.078 19.844 1 92.06 172 LYS A CA 1
ATOM 1328 C C . LYS A 1 172 ? -6.27 26.875 18.828 1 92.06 172 LYS A C 1
ATOM 1330 O O . LYS A 1 172 ? -7.297 26.406 18.344 1 92.06 172 LYS A O 1
ATOM 1335 N N . LYS A 1 173 ? -5.781 28.047 18.516 1 89.81 173 LYS A N 1
ATOM 1336 C CA . LYS A 1 173 ? -6.535 28.906 17.609 1 89.81 173 LYS A CA 1
ATOM 1337 C C . LYS A 1 173 ? -6.395 28.438 16.172 1 89.81 173 LYS A C 1
ATOM 1339 O O . LYS A 1 173 ? -5.309 28.062 15.734 1 89.81 173 LYS A O 1
ATOM 1344 N N . GLU A 1 174 ? -7.535 28.438 15.445 1 85.44 174 GLU A N 1
ATOM 1345 C CA . GLU A 1 174 ? -7.543 28.047 14.039 1 85.44 174 GLU A CA 1
ATOM 1346 C C . GLU A 1 174 ? -6.68 28.969 13.195 1 85.44 174 GLU A C 1
ATOM 1348 O O . GLU A 1 174 ? -6.672 30.188 13.422 1 85.44 174 GLU A O 1
ATOM 1353 N N . LEU A 1 175 ? -6.062 28.406 12.242 1 86.44 175 LEU A N 1
ATOM 1354 C CA . LEU A 1 175 ? -5.129 29.188 11.438 1 86.44 175 LEU A CA 1
ATOM 1355 C C . LEU A 1 175 ? -5.637 29.312 10 1 86.44 175 LEU A C 1
ATOM 1357 O O . LEU A 1 175 ? -4.926 29.828 9.133 1 86.44 175 LEU A O 1
ATOM 1361 N N . PHE A 1 176 ? -6.832 28.797 9.812 1 87.94 176 PHE A N 1
ATOM 1362 C CA . PHE A 1 176 ? -7.438 28.891 8.492 1 87.94 176 PHE A CA 1
ATOM 1363 C C . PHE A 1 176 ? -7.68 30.344 8.109 1 87.94 176 PHE A C 1
ATOM 1365 O O . PHE A 1 176 ? -8.172 31.141 8.922 1 87.94 176 PHE A O 1
ATOM 1372 N N . VAL A 1 177 ? -7.238 30.719 6.945 1 81.06 177 VAL A N 1
ATOM 1373 C CA . VAL A 1 177 ? -7.523 32 6.348 1 81.06 177 VAL A CA 1
ATOM 1374 C C . VAL A 1 177 ? -8.297 31.828 5.043 1 81.06 177 VAL A C 1
ATOM 1376 O O . VAL A 1 177 ? -7.777 31.234 4.09 1 81.06 177 VAL A O 1
ATOM 1379 N N . LYS A 1 178 ? -9.523 32.312 5.043 1 81.19 178 LYS A N 1
ATOM 1380 C CA . LYS A 1 178 ? -10.367 32.156 3.861 1 81.19 178 LYS A CA 1
ATOM 1381 C C . LYS A 1 178 ? -9.719 32.812 2.639 1 81.19 178 LYS A C 1
ATOM 1383 O O . LYS A 1 178 ? -9.25 33.938 2.703 1 81.19 178 LYS A O 1
ATOM 1388 N N . GLY A 1 179 ? -9.742 32.062 1.553 1 72.12 179 GLY A N 1
ATOM 1389 C CA . GLY A 1 179 ? -9.242 32.562 0.292 1 72.12 179 GLY A CA 1
ATOM 1390 C C . GLY A 1 179 ? -7.734 32.75 0.281 1 72.12 179 GLY A C 1
ATOM 1391 O O . GLY A 1 179 ? -7.219 33.625 -0.418 1 72.12 179 GLY A O 1
ATOM 1392 N N . TYR A 1 180 ? -7.09 32.062 1.08 1 66.5 180 TYR A N 1
ATOM 1393 C CA . TYR A 1 180 ? -5.637 32.156 1.14 1 66.5 180 TYR A CA 1
ATOM 1394 C C . TYR A 1 180 ? -5.012 31.891 -0.221 1 66.5 180 TYR A C 1
ATOM 1396 O O . TYR A 1 180 ? -5.391 30.922 -0.897 1 66.5 180 TYR A O 1
ATOM 1404 N N . SER A 1 181 ? -4.355 32.875 -0.838 1 61.16 181 SER A N 1
ATOM 1405 C CA . SER A 1 181 ? -3.662 32.719 -2.113 1 61.16 181 SER A CA 1
ATOM 1406 C C . SER A 1 181 ? -2.164 32.531 -1.907 1 61.16 181 SER A C 1
ATOM 1408 O O . SER A 1 181 ? -1.547 33.25 -1.098 1 61.16 181 SER A O 1
ATOM 1410 N N . TYR A 1 182 ? -1.671 31.391 -2.389 1 52.38 182 TYR A N 1
ATOM 1411 C CA . TYR A 1 182 ? -0.233 31.156 -2.314 1 52.38 182 TYR A CA 1
ATOM 1412 C C . TYR A 1 182 ? 0.523 32.094 -3.242 1 52.38 182 TYR A C 1
ATOM 1414 O O . TYR A 1 182 ? 0.01 32.5 -4.297 1 52.38 182 TYR A O 1
ATOM 1422 N N . ASP B 1 1 ? -22.484 -8.195 0.013 1 64.69 1 ASP B N 1
ATOM 1423 C CA . ASP B 1 1 ? -23.922 -8.336 0.227 1 64.69 1 ASP B CA 1
ATOM 1424 C C . ASP B 1 1 ? -24.391 -9.742 -0.162 1 64.69 1 ASP B C 1
ATOM 1426 O O . ASP B 1 1 ? -25.328 -10.266 0.43 1 64.69 1 ASP B O 1
ATOM 1430 N N . ASN B 1 2 ? -23.812 -10.289 -1.193 1 71.5 2 ASN B N 1
ATOM 1431 C CA . ASN B 1 2 ? -24.266 -11.578 -1.69 1 71.5 2 ASN B CA 1
ATOM 1432 C C . ASN B 1 2 ? -23.328 -12.711 -1.285 1 71.5 2 ASN B C 1
ATOM 1434 O O . ASN B 1 2 ? -23.484 -13.844 -1.741 1 71.5 2 ASN B O 1
ATOM 1438 N N . GLY B 1 3 ? -22.375 -12.43 -0.441 1 77.31 3 GLY B N 1
ATOM 1439 C CA . GLY B 1 3 ? -21.453 -13.453 -0.003 1 77.31 3 GLY B CA 1
ATOM 1440 C C . GLY B 1 3 ? -20.391 -13.773 -1.036 1 77.31 3 GLY B C 1
ATOM 1441 O O . GLY B 1 3 ? -19.781 -14.852 -1.006 1 77.31 3 GLY B O 1
ATOM 1442 N N . LEU B 1 4 ? -20.391 -12.984 -2.145 1 85.06 4 LEU B N 1
ATOM 1443 C CA . LEU B 1 4 ? -19.391 -13.18 -3.184 1 85.06 4 LEU B CA 1
ATOM 1444 C C . LEU B 1 4 ? -18.266 -12.156 -3.059 1 85.06 4 LEU B C 1
ATOM 1446 O O . LEU B 1 4 ? -18.5 -11.008 -2.689 1 85.06 4 LEU B O 1
ATOM 1450 N N . VAL B 1 5 ? -17.109 -12.641 -3.297 1 87.19 5 VAL B N 1
ATOM 1451 C CA . VAL B 1 5 ? -15.945 -11.75 -3.303 1 87.19 5 VAL B CA 1
ATOM 1452 C C . VAL B 1 5 ? -15.406 -11.617 -4.727 1 87.19 5 VAL B C 1
ATOM 1454 O O . VAL B 1 5 ? -15.039 -12.617 -5.355 1 87.19 5 VAL B O 1
ATOM 1457 N N . PRO B 1 6 ? -15.453 -10.391 -5.246 1 91.75 6 PRO B N 1
ATOM 1458 C CA . PRO B 1 6 ? -14.898 -10.203 -6.586 1 91.75 6 PRO B CA 1
ATOM 1459 C C . PRO B 1 6 ? -13.406 -10.5 -6.652 1 91.75 6 PRO B C 1
ATOM 1461 O O . PRO B 1 6 ? -12.672 -10.211 -5.703 1 91.75 6 PRO B O 1
ATOM 1464 N N . ILE B 1 7 ? -13.016 -11.195 -7.691 1 94.19 7 ILE B N 1
ATOM 1465 C CA . ILE B 1 7 ? -11.609 -11.492 -7.953 1 94.19 7 ILE B CA 1
ATOM 1466 C C . ILE B 1 7 ? -11.133 -10.703 -9.172 1 94.19 7 ILE B C 1
ATOM 1468 O O . ILE B 1 7 ? -11.773 -10.75 -10.234 1 94.19 7 ILE B O 1
ATOM 1472 N N . VAL B 1 8 ? -10.078 -9.938 -9.031 1 95.69 8 VAL B N 1
ATOM 1473 C CA . VAL B 1 8 ? -9.445 -9.203 -10.125 1 95.69 8 VAL B CA 1
ATOM 1474 C C . VAL B 1 8 ? -8.234 -9.984 -10.633 1 95.69 8 VAL B C 1
ATOM 1476 O O . VAL B 1 8 ? -7.328 -10.305 -9.859 1 95.69 8 VAL B O 1
ATOM 1479 N N . GLU B 1 9 ? -8.195 -10.312 -11.945 1 94.44 9 GLU B N 1
ATOM 1480 C CA . GLU B 1 9 ? -7.16 -11.195 -12.492 1 94.44 9 GLU B CA 1
ATOM 1481 C C . GLU B 1 9 ? -6.395 -10.508 -13.617 1 94.44 9 GLU B C 1
ATOM 1483 O O . GLU B 1 9 ? -6.645 -10.773 -14.797 1 94.44 9 GLU B O 1
ATOM 1488 N N . PRO B 1 10 ? -5.383 -9.656 -13.297 1 92.88 10 PRO B N 1
ATOM 1489 C CA . PRO B 1 10 ? -4.535 -9.062 -14.344 1 92.88 10 PRO B CA 1
ATOM 1490 C C . PRO B 1 10 ? -3.361 -9.961 -14.727 1 92.88 10 PRO B C 1
ATOM 1492 O O . PRO B 1 10 ? -2.209 -9.641 -14.422 1 92.88 10 PRO B O 1
ATOM 1495 N N . GLU B 1 11 ? -3.611 -10.922 -15.484 1 86.94 11 GLU B N 1
ATOM 1496 C CA . GLU B 1 11 ? -2.582 -11.906 -15.812 1 86.94 11 GLU B CA 1
ATOM 1497 C C . GLU B 1 11 ? -1.72 -11.422 -16.984 1 86.94 11 GLU B C 1
ATOM 1499 O O . GLU B 1 11 ? -2.236 -10.867 -17.953 1 86.94 11 GLU B O 1
ATOM 1504 N N . ILE B 1 12 ? -0.477 -11.609 -16.781 1 88.44 12 ILE B N 1
ATOM 1505 C CA . ILE B 1 12 ? 0.479 -11.508 -17.891 1 88.44 12 ILE B CA 1
ATOM 1506 C C . ILE B 1 12 ? 0.9 -12.906 -18.328 1 88.44 12 ILE B C 1
ATOM 1508 O O . ILE B 1 12 ? 1.437 -13.68 -17.531 1 88.44 12 ILE B O 1
ATOM 1512 N N . LEU B 1 13 ? 0.812 -13.164 -19.531 1 86.06 13 LEU B N 1
ATOM 1513 C CA . LEU B 1 13 ? 1.057 -14.516 -20.031 1 86.06 13 LEU B CA 1
ATOM 1514 C C . LEU B 1 13 ? 2.549 -14.828 -20.047 1 86.06 13 LEU B C 1
ATOM 1516 O O . LEU B 1 13 ? 3.369 -13.961 -20.344 1 86.06 13 LEU B O 1
ATOM 1520 N N . LEU B 1 14 ? 2.793 -16.047 -19.859 1 88.31 14 LEU B N 1
ATOM 1521 C CA . LEU B 1 14 ? 4.168 -16.531 -19.812 1 88.31 14 LEU B CA 1
ATOM 1522 C C . LEU B 1 14 ? 4.727 -16.719 -21.219 1 88.31 14 LEU B C 1
ATOM 1524 O O . LEU B 1 14 ? 5.938 -16.859 -21.391 1 88.31 14 LEU B O 1
ATOM 1528 N N . ASP B 1 15 ? 3.988 -16.719 -22.125 1 89.38 15 ASP B N 1
ATOM 1529 C CA . ASP B 1 15 ? 4.387 -17 -23.5 1 89.38 15 ASP B CA 1
ATOM 1530 C C . ASP B 1 15 ? 5.402 -15.984 -24 1 89.38 15 ASP B C 1
ATOM 1532 O O . ASP B 1 15 ? 5.152 -14.773 -23.953 1 89.38 15 ASP B O 1
ATOM 1536 N N . GLY B 1 16 ? 6.516 -16.578 -24.516 1 92.38 16 GLY B N 1
ATOM 1537 C CA . GLY B 1 16 ? 7.477 -15.711 -25.172 1 92.38 16 GLY B CA 1
ATOM 1538 C C . GLY B 1 16 ? 8.891 -15.875 -24.641 1 92.38 16 GLY B C 1
ATOM 1539 O O . GLY B 1 16 ? 9.148 -16.766 -23.812 1 92.38 16 GLY B O 1
ATOM 1540 N N . GLU B 1 17 ? 9.781 -15.141 -25.188 1 95.81 17 GLU B N 1
ATOM 1541 C CA . GLU B 1 17 ? 11.203 -15.258 -24.891 1 95.81 17 GLU B CA 1
ATOM 1542 C C . GLU B 1 17 ? 11.688 -14.094 -24.031 1 95.81 17 GLU B C 1
ATOM 1544 O O . GLU B 1 17 ? 12.891 -13.922 -23.844 1 95.81 17 GLU B O 1
ATOM 1549 N N . HIS B 1 18 ? 10.789 -13.297 -23.625 1 96.06 18 HIS B N 1
ATOM 1550 C CA . HIS B 1 18 ? 11.172 -12.086 -22.906 1 96.06 18 HIS B CA 1
ATOM 1551 C C . HIS B 1 18 ? 11.836 -12.422 -21.578 1 96.06 18 HIS B C 1
ATOM 1553 O O . HIS B 1 18 ? 11.602 -13.5 -21.016 1 96.06 18 HIS B O 1
ATOM 1559 N N . ASN B 1 19 ? 12.672 -11.57 -21.094 1 97.31 19 ASN B N 1
ATOM 1560 C CA . ASN B 1 19 ? 13.312 -11.742 -19.797 1 97.31 19 ASN B CA 1
ATOM 1561 C C . ASN B 1 19 ? 12.461 -11.172 -18.672 1 97.31 19 ASN B C 1
ATOM 1563 O O . ASN B 1 19 ? 11.391 -10.602 -18.922 1 97.31 19 ASN B O 1
ATOM 1567 N N . ILE B 1 20 ? 12.883 -11.328 -17.484 1 98.06 20 ILE B N 1
ATOM 1568 C CA . ILE B 1 20 ? 12.102 -10.992 -16.297 1 98.06 20 ILE B CA 1
ATOM 1569 C C . ILE B 1 20 ? 11.945 -9.469 -16.203 1 98.06 20 ILE B C 1
ATOM 1571 O O . ILE B 1 20 ? 10.922 -8.977 -15.727 1 98.06 20 ILE B O 1
ATOM 1575 N N . ASP B 1 21 ? 12.906 -8.672 -16.672 1 98 21 ASP B N 1
ATOM 1576 C CA . ASP B 1 21 ? 12.82 -7.215 -16.656 1 98 21 ASP B CA 1
ATOM 1577 C C . ASP B 1 21 ? 11.664 -6.719 -17.516 1 98 21 ASP B C 1
ATOM 1579 O O . ASP B 1 21 ? 10.953 -5.785 -17.141 1 98 21 ASP B O 1
ATOM 1583 N N . ARG B 1 22 ? 11.602 -7.355 -18.641 1 97.62 22 ARG B N 1
ATOM 1584 C CA . ARG B 1 22 ? 10.516 -6.973 -19.547 1 97.62 22 ARG B CA 1
ATOM 1585 C C . ARG B 1 22 ? 9.156 -7.285 -18.922 1 97.62 22 ARG B C 1
ATOM 1587 O O . ARG B 1 22 ? 8.227 -6.477 -19.016 1 97.62 22 ARG B O 1
ATOM 1594 N N . THR B 1 23 ? 8.992 -8.477 -18.344 1 97.5 23 THR B N 1
ATOM 1595 C CA . THR B 1 23 ? 7.754 -8.812 -17.656 1 97.5 23 THR B CA 1
ATOM 1596 C C . THR B 1 23 ? 7.438 -7.773 -16.578 1 97.5 23 THR B C 1
ATOM 1598 O O . THR B 1 23 ? 6.301 -7.309 -16.484 1 97.5 23 THR B O 1
ATOM 1601 N N . PHE B 1 24 ? 8.453 -7.41 -15.844 1 98.12 24 PHE B N 1
ATOM 1602 C CA . PHE B 1 24 ? 8.289 -6.43 -14.781 1 98.12 24 PHE B CA 1
ATOM 1603 C C . PHE B 1 24 ? 7.781 -5.102 -15.328 1 98.12 24 PHE B C 1
ATOM 1605 O O . PHE B 1 24 ? 6.84 -4.52 -14.797 1 98.12 24 PHE B O 1
ATOM 1612 N N . GLU B 1 25 ? 8.344 -4.664 -16.344 1 97.06 25 GLU B N 1
ATOM 1613 C CA . GLU B 1 25 ? 7.977 -3.4 -16.969 1 97.06 25 GLU B CA 1
ATOM 1614 C C . GLU B 1 25 ? 6.52 -3.412 -17.422 1 97.06 25 GLU B C 1
ATOM 1616 O O . GLU B 1 25 ? 5.773 -2.471 -17.141 1 97.06 25 GLU B O 1
ATOM 1621 N N . VAL B 1 26 ? 6.148 -4.426 -18.094 1 96.94 26 VAL B N 1
ATOM 1622 C CA . VAL B 1 26 ? 4.793 -4.527 -18.625 1 96.94 26 VAL B CA 1
ATOM 1623 C C . VAL B 1 26 ? 3.799 -4.652 -17.469 1 96.94 26 VAL B C 1
ATOM 1625 O O . VAL B 1 26 ? 2.746 -4.012 -17.484 1 96.94 26 VAL B O 1
ATOM 1628 N N . ALA B 1 27 ? 4.141 -5.473 -16.484 1 97.12 27 ALA B N 1
ATOM 1629 C CA . ALA B 1 27 ? 3.258 -5.68 -15.336 1 97.12 27 ALA B CA 1
ATOM 1630 C C . ALA B 1 27 ? 3 -4.367 -14.594 1 97.12 27 ALA B C 1
ATOM 1632 O O . ALA B 1 27 ? 1.878 -4.109 -14.156 1 97.12 27 ALA B O 1
ATOM 1633 N N . GLN B 1 28 ? 4.047 -3.555 -14.438 1 97.31 28 GLN B N 1
ATOM 1634 C CA . GLN B 1 28 ? 3.883 -2.264 -13.781 1 97.31 28 GLN B CA 1
ATOM 1635 C C . GLN B 1 28 ? 2.836 -1.412 -14.492 1 97.31 28 GLN B C 1
ATOM 1637 O O . GLN B 1 28 ? 1.989 -0.791 -13.852 1 97.31 28 GLN B O 1
ATOM 1642 N N . LYS B 1 29 ? 2.895 -1.418 -15.758 1 96.69 29 LYS B N 1
ATOM 1643 C CA . LYS B 1 29 ? 1.957 -0.615 -16.531 1 96.69 29 LYS B CA 1
ATOM 1644 C C . LYS B 1 29 ? 0.539 -1.168 -16.438 1 96.69 29 LYS B C 1
ATOM 1646 O O . LYS B 1 29 ? -0.415 -0.411 -16.234 1 96.69 29 LYS B O 1
ATOM 1651 N N . VAL B 1 30 ? 0.443 -2.443 -16.562 1 97.19 30 VAL B N 1
ATOM 1652 C CA . VAL B 1 30 ? -0.867 -3.086 -16.531 1 97.19 30 VAL B CA 1
ATOM 1653 C C . VAL B 1 30 ? -1.525 -2.873 -15.18 1 97.19 30 VAL B C 1
ATOM 1655 O O . VAL B 1 30 ? -2.695 -2.49 -15.102 1 97.19 30 VAL B O 1
ATOM 1658 N N . TRP B 1 31 ? -0.775 -3.109 -14.109 1 97.31 31 TRP B N 1
ATOM 1659 C CA . TRP B 1 31 ? -1.35 -2.996 -12.773 1 97.31 31 TRP B CA 1
ATOM 1660 C C . TRP B 1 31 ? -1.732 -1.552 -12.469 1 97.31 31 TRP B C 1
ATOM 1662 O O . TRP B 1 31 ? -2.729 -1.299 -11.789 1 97.31 31 TRP B O 1
ATOM 1672 N N . ALA B 1 32 ? -0.92 -0.582 -12.922 1 96.75 32 ALA B N 1
ATOM 1673 C CA . ALA B 1 32 ? -1.28 0.823 -12.742 1 96.75 32 ALA B CA 1
ATOM 1674 C C . ALA B 1 32 ? -2.633 1.127 -13.383 1 96.75 32 ALA B C 1
ATOM 1676 O O . ALA B 1 32 ? -3.477 1.789 -12.773 1 96.75 32 ALA B O 1
ATOM 1677 N N . GLU B 1 33 ? -2.826 0.632 -14.609 1 97 33 GLU B N 1
ATOM 1678 C CA . GLU B 1 33 ? -4.082 0.86 -15.32 1 97 33 GLU B CA 1
ATOM 1679 C C . GLU B 1 33 ? -5.25 0.177 -14.609 1 97 33 GLU B C 1
ATOM 1681 O O . GLU B 1 33 ? -6.309 0.778 -14.43 1 97 33 GLU B O 1
ATOM 1686 N N . VAL B 1 34 ? -5.047 -1.041 -14.234 1 97.25 34 VAL B N 1
ATOM 1687 C CA . VAL B 1 34 ? -6.102 -1.819 -13.594 1 97.25 34 VAL B CA 1
ATOM 1688 C C . VAL B 1 34 ? -6.574 -1.105 -12.328 1 97.25 34 VAL B C 1
ATOM 1690 O O . VAL B 1 34 ? -7.77 -0.865 -12.156 1 97.25 34 VAL B O 1
ATOM 1693 N N . PHE B 1 35 ? -5.699 -0.703 -11.469 1 97.06 35 PHE B N 1
ATOM 1694 C CA . PHE B 1 35 ? -6.098 -0.137 -10.18 1 97.06 35 PHE B CA 1
ATOM 1695 C C . PHE B 1 35 ? -6.613 1.286 -10.359 1 97.06 35 PHE B C 1
ATOM 1697 O O . PHE B 1 35 ? -7.418 1.762 -9.555 1 97.06 35 PHE B O 1
ATOM 1704 N N . PHE B 1 36 ? -6.133 1.975 -11.422 1 97 36 PHE B N 1
ATOM 1705 C CA . PHE B 1 36 ? -6.727 3.27 -11.734 1 97 36 PHE B CA 1
ATOM 1706 C C . PHE B 1 36 ? -8.203 3.117 -12.086 1 97 36 PHE B C 1
ATOM 1708 O O . PHE B 1 36 ? -9.055 3.822 -11.531 1 97 36 PHE B O 1
ATOM 1715 N N . TYR B 1 37 ? -8.469 2.154 -12.938 1 97 37 TYR B N 1
ATOM 1716 C CA . TYR B 1 37 ? -9.844 2.008 -13.391 1 97 37 TYR B CA 1
ATOM 1717 C C . TYR B 1 37 ? -10.719 1.42 -12.289 1 97 37 TYR B C 1
ATOM 1719 O O . TYR B 1 37 ? -11.906 1.75 -12.188 1 97 37 TYR B O 1
ATOM 1727 N N . LEU B 1 38 ? -10.164 0.566 -11.469 1 96.94 38 LEU B N 1
ATOM 1728 C CA . LEU B 1 38 ? -10.914 0.12 -10.305 1 96.94 38 LEU B CA 1
ATOM 1729 C C . LEU B 1 38 ? -11.305 1.305 -9.422 1 96.94 38 LEU B C 1
ATOM 1731 O O . LEU B 1 38 ? -12.445 1.387 -8.961 1 96.94 38 LEU B O 1
ATOM 1735 N N . ALA B 1 39 ? -10.383 2.223 -9.18 1 95.88 39 ALA B N 1
ATOM 1736 C CA . ALA B 1 39 ? -10.648 3.41 -8.375 1 95.88 39 ALA B CA 1
ATOM 1737 C C . ALA B 1 39 ? -11.688 4.301 -9.047 1 95.88 39 ALA B C 1
ATOM 1739 O O . ALA B 1 39 ? -12.617 4.785 -8.391 1 95.88 39 ALA B O 1
ATOM 1740 N N . GLU B 1 40 ? -11.547 4.461 -10.375 1 95.19 40 GLU B N 1
ATOM 1741 C CA . GLU B 1 40 ? -12.461 5.297 -11.141 1 95.19 40 GLU B CA 1
ATOM 1742 C C . GLU B 1 40 ? -13.891 4.77 -11.07 1 95.19 40 GLU B C 1
ATOM 1744 O O . GLU B 1 40 ? -14.844 5.543 -11.148 1 95.19 40 GLU B O 1
ATOM 1749 N N . ASN B 1 41 ? -13.984 3.51 -10.875 1 95.88 41 ASN B N 1
ATOM 1750 C CA . ASN B 1 41 ? -15.305 2.9 -10.789 1 95.88 41 ASN B CA 1
ATOM 1751 C C . ASN B 1 41 ? -15.734 2.688 -9.344 1 95.88 41 ASN B C 1
ATOM 1753 O O . ASN B 1 41 ? -16.688 1.943 -9.07 1 95.88 41 ASN B O 1
ATOM 1757 N N . ASN B 1 42 ? -14.992 3.25 -8.414 1 93.69 42 ASN B N 1
ATOM 1758 C CA . ASN B 1 42 ? -15.312 3.307 -6.992 1 93.69 42 ASN B CA 1
ATOM 1759 C C . ASN B 1 42 ? -15.32 1.917 -6.363 1 93.69 42 ASN B C 1
ATOM 1761 O O . ASN B 1 42 ? -16.141 1.631 -5.492 1 93.69 42 ASN B O 1
ATOM 1765 N N . VAL B 1 43 ? -14.484 1.051 -6.887 1 94.06 43 VAL B N 1
ATOM 1766 C CA . VAL B 1 43 ? -14.352 -0.275 -6.289 1 94.06 43 VAL B CA 1
ATOM 1767 C C . VAL B 1 43 ? -13.719 -0.16 -4.902 1 94.06 43 VAL B C 1
ATOM 1769 O O . VAL B 1 43 ? -12.742 0.568 -4.719 1 94.06 43 VAL B O 1
ATOM 1772 N N . GLN B 1 44 ? -14.32 -0.81 -3.953 1 94.19 44 GLN B N 1
ATOM 1773 C CA . GLN B 1 44 ? -13.75 -0.898 -2.613 1 94.19 44 GLN B CA 1
ATOM 1774 C C . GLN B 1 44 ? -12.664 -1.965 -2.547 1 94.19 44 GLN B C 1
ATOM 1776 O O . GLN B 1 44 ? -12.953 -3.162 -2.59 1 94.19 44 GLN B O 1
ATOM 1781 N N . PHE B 1 45 ? -11.461 -1.488 -2.303 1 96.38 45 PHE B N 1
ATOM 1782 C CA . PHE B 1 45 ? -10.312 -2.379 -2.4 1 96.38 45 PHE B CA 1
ATOM 1783 C C . PHE B 1 45 ? -10.312 -3.395 -1.264 1 96.38 45 PHE B C 1
ATOM 1785 O O . PHE B 1 45 ? -9.852 -4.523 -1.432 1 96.38 45 PHE B O 1
ATOM 1792 N N . GLU B 1 46 ? -10.984 -3.078 -0.153 1 95.62 46 GLU B N 1
ATOM 1793 C CA . GLU B 1 46 ? -11.055 -3.977 0.995 1 95.62 46 GLU B CA 1
ATOM 1794 C C . GLU B 1 46 ? -11.859 -5.227 0.668 1 95.62 46 GLU B C 1
ATOM 1796 O O . GLU B 1 46 ? -11.766 -6.238 1.365 1 95.62 46 GLU B O 1
ATOM 1801 N N . GLY B 1 47 ? -12.602 -5.133 -0.412 1 95 47 GLY B N 1
ATOM 1802 C CA . GLY B 1 47 ? -13.547 -6.199 -0.695 1 95 47 GLY B CA 1
ATOM 1803 C C . GLY B 1 47 ? -13.156 -7.043 -1.892 1 95 47 GLY B C 1
ATOM 1804 O O . GLY B 1 47 ? -13.953 -7.84 -2.385 1 95 47 GLY B O 1
ATOM 1805 N N . ILE B 1 48 ? -11.961 -6.84 -2.367 1 95.81 48 ILE B N 1
ATOM 1806 C CA . ILE B 1 48 ? -11.57 -7.629 -3.531 1 95.81 48 ILE B CA 1
ATOM 1807 C C . ILE B 1 48 ? -10.406 -8.539 -3.168 1 95.81 48 ILE B C 1
ATOM 1809 O O . ILE B 1 48 ? -9.742 -8.336 -2.148 1 95.81 48 ILE B O 1
ATOM 1813 N N . LEU B 1 49 ? -10.188 -9.586 -3.986 1 96.38 49 LEU B N 1
ATOM 1814 C CA . LEU B 1 49 ? -8.953 -10.359 -4.043 1 96.38 49 LEU B CA 1
ATOM 1815 C C . LEU B 1 49 ? -8.227 -10.133 -5.367 1 96.38 49 LEU B C 1
ATOM 1817 O O . LEU B 1 49 ? -8.867 -10.023 -6.418 1 96.38 49 LEU B O 1
ATOM 1821 N N . LEU B 1 50 ? -6.961 -10.016 -5.277 1 97.69 50 LEU B N 1
ATOM 1822 C CA . LEU B 1 50 ? -6.148 -9.922 -6.488 1 97.69 50 LEU B CA 1
ATOM 1823 C C . LEU B 1 50 ? -5.57 -11.281 -6.863 1 97.69 50 LEU B C 1
ATOM 1825 O O . LEU B 1 50 ? -5.004 -11.969 -6.02 1 97.69 50 LEU B O 1
ATOM 1829 N N . LYS B 1 51 ? -5.836 -11.75 -8.078 1 97.19 51 LYS B N 1
ATOM 1830 C CA . LYS B 1 51 ? -5.289 -13 -8.602 1 97.19 51 LYS B CA 1
ATOM 1831 C C . LYS B 1 51 ? -4.363 -12.742 -9.789 1 97.19 51 LYS B C 1
ATOM 1833 O O . LYS B 1 51 ? -4.734 -12.984 -10.938 1 97.19 51 LYS B O 1
ATOM 1838 N N . PRO B 1 52 ? -3.055 -12.352 -9.469 1 96.94 52 PRO B N 1
ATOM 1839 C CA . PRO B 1 52 ? -2.119 -12 -10.539 1 96.94 52 PRO B CA 1
ATOM 1840 C C . PRO B 1 52 ? -1.133 -13.125 -10.852 1 96.94 52 PRO B C 1
ATOM 1842 O O . PRO B 1 52 ? -1.102 -14.141 -10.148 1 96.94 52 PRO B O 1
ATOM 1845 N N . SER B 1 53 ? -0.463 -12.969 -11.984 1 96.19 53 SER B N 1
ATOM 1846 C CA . SER B 1 53 ? 0.724 -13.773 -12.234 1 96.19 53 SER B CA 1
ATOM 1847 C C . SER B 1 53 ? 1.925 -13.258 -11.453 1 96.19 53 SER B C 1
ATOM 1849 O O . SER B 1 53 ? 1.993 -12.07 -11.125 1 96.19 53 SER B O 1
ATOM 1851 N N . MET B 1 54 ? 2.848 -14.141 -11.109 1 97.38 54 MET B N 1
ATOM 1852 C CA . MET B 1 54 ? 4.152 -13.727 -10.617 1 97.38 54 MET B CA 1
ATOM 1853 C C . MET B 1 54 ? 4.984 -13.094 -11.727 1 97.38 54 MET B C 1
ATOM 1855 O O . MET B 1 54 ? 4.633 -13.203 -12.906 1 97.38 54 MET B O 1
ATOM 1859 N N . VAL B 1 55 ? 6.047 -12.383 -11.344 1 98 55 VAL B N 1
ATOM 1860 C CA . VAL B 1 55 ? 6.969 -11.82 -12.32 1 98 55 VAL B CA 1
ATOM 1861 C C . VAL B 1 55 ? 8.039 -12.844 -12.672 1 98 55 VAL B C 1
ATOM 1863 O O . VAL B 1 55 ? 8.945 -13.102 -11.875 1 98 55 VAL B O 1
ATOM 1866 N N . THR B 1 56 ? 7.938 -13.398 -13.805 1 97.31 56 THR B N 1
ATOM 1867 C CA . THR B 1 56 ? 8.852 -14.422 -14.273 1 97.31 56 THR B CA 1
ATOM 1868 C C . THR B 1 56 ? 9.352 -14.109 -15.68 1 97.31 56 THR B C 1
ATOM 1870 O O . THR B 1 56 ? 8.742 -13.305 -16.391 1 97.31 56 THR B O 1
ATOM 1873 N N . PRO B 1 57 ? 10.516 -14.812 -16.047 1 97 57 PRO B N 1
ATOM 1874 C CA . PRO B 1 57 ? 10.805 -14.805 -17.484 1 97 57 PRO B CA 1
ATOM 1875 C C . PRO B 1 57 ? 9.758 -15.555 -18.297 1 97 57 PRO B C 1
ATOM 1877 O O . PRO B 1 57 ? 8.969 -16.328 -17.734 1 97 57 PRO B O 1
ATOM 1880 N N . GLY B 1 58 ? 9.781 -15.227 -19.609 1 94.88 58 GLY B N 1
ATOM 1881 C CA . GLY B 1 58 ? 8.938 -16.016 -20.484 1 94.88 58 GLY B CA 1
ATOM 1882 C C . GLY B 1 58 ? 9.297 -17.5 -20.484 1 94.88 58 GLY B C 1
ATOM 1883 O O . GLY B 1 58 ? 10.438 -17.859 -20.188 1 94.88 58 GLY B O 1
ATOM 1884 N N . ALA B 1 59 ? 8.359 -18.328 -20.781 1 91.69 59 ALA B N 1
ATOM 1885 C CA . ALA B 1 59 ? 8.547 -19.781 -20.75 1 91.69 59 ALA B CA 1
ATOM 1886 C C . ALA B 1 59 ? 9.672 -20.203 -21.688 1 91.69 59 ALA B C 1
ATOM 1888 O O . ALA B 1 59 ? 10.359 -21.188 -21.422 1 91.69 59 ALA B O 1
ATOM 1889 N N . GLU B 1 60 ? 9.914 -19.438 -22.688 1 93.38 60 GLU B N 1
ATOM 1890 C CA . GLU B 1 60 ? 10.922 -19.797 -23.688 1 93.38 60 GLU B CA 1
ATOM 1891 C C . GLU B 1 60 ? 12.18 -18.938 -23.531 1 93.38 60 GLU B C 1
ATOM 1893 O O . GLU B 1 60 ? 13.039 -18.938 -24.406 1 93.38 60 GLU B O 1
ATOM 1898 N N . SER B 1 61 ? 12.18 -18.25 -22.516 1 95.06 61 SER B N 1
ATOM 1899 C CA . SER B 1 61 ? 13.352 -17.406 -22.281 1 95.06 61 SER B CA 1
ATOM 1900 C C . SER B 1 61 ? 14.594 -18.25 -22.016 1 95.06 61 SER B C 1
ATOM 1902 O O . SER B 1 61 ? 14.531 -19.266 -21.328 1 95.06 61 SER B O 1
ATOM 1904 N N . LYS B 1 62 ? 15.703 -17.812 -22.5 1 94.31 62 LYS B N 1
ATOM 1905 C CA . LYS B 1 62 ? 16.969 -18.484 -22.234 1 94.31 62 LYS B CA 1
ATOM 1906 C C . LYS B 1 62 ? 17.469 -18.188 -20.828 1 94.31 62 LYS B C 1
ATOM 1908 O O . LYS B 1 62 ? 18.328 -18.906 -20.297 1 94.31 62 LYS B O 1
ATOM 1913 N N . GLU B 1 63 ? 16.953 -17.094 -20.297 1 94.56 63 GLU B N 1
ATOM 1914 C CA . GLU B 1 63 ? 17.328 -16.688 -18.938 1 94.56 63 GLU B CA 1
ATOM 1915 C C . GLU B 1 63 ? 16.344 -17.219 -17.906 1 94.56 63 GLU B C 1
ATOM 1917 O O . GLU B 1 63 ? 15.148 -16.922 -17.984 1 94.56 63 GLU B O 1
ATOM 1922 N N . LYS B 1 64 ? 16.906 -18.016 -17.031 1 93.25 64 LYS B N 1
ATOM 1923 C CA . LYS B 1 64 ? 16.078 -18.484 -15.93 1 93.25 64 LYS B CA 1
ATOM 1924 C C . LYS B 1 64 ? 16.266 -17.609 -14.688 1 93.25 64 LYS B C 1
ATOM 1926 O O . LYS B 1 64 ? 17.266 -16.906 -14.57 1 93.25 64 LYS B O 1
ATOM 1931 N N . ALA B 1 65 ? 15.242 -17.609 -13.867 1 96.88 65 ALA B N 1
ATOM 1932 C CA . ALA B 1 65 ? 15.312 -16.844 -12.617 1 96.88 65 ALA B CA 1
ATOM 1933 C C . ALA B 1 65 ? 15.133 -17.75 -11.406 1 96.88 65 ALA B C 1
ATOM 1935 O O . ALA B 1 65 ? 14.297 -18.672 -11.43 1 96.88 65 ALA B O 1
ATOM 1936 N N . SER B 1 66 ? 15.891 -17.469 -10.391 1 97.94 66 SER B N 1
ATOM 1937 C CA . SER B 1 66 ? 15.742 -18.219 -9.141 1 97.94 66 SER B CA 1
ATOM 1938 C C . SER B 1 66 ? 14.453 -17.828 -8.414 1 97.94 66 SER B C 1
ATOM 1940 O O . SER B 1 66 ? 13.898 -16.766 -8.656 1 97.94 66 SER B O 1
ATOM 1942 N N . PRO B 1 67 ? 14.008 -18.703 -7.547 1 97.94 67 PRO B N 1
ATOM 1943 C CA . PRO B 1 67 ? 12.836 -18.344 -6.746 1 97.94 67 PRO B CA 1
ATOM 1944 C C . PRO B 1 67 ? 13.031 -17.016 -5.988 1 97.94 67 PRO B C 1
ATOM 1946 O O . PRO B 1 67 ? 12.102 -16.219 -5.895 1 97.94 67 PRO B O 1
ATOM 1949 N N . ALA B 1 68 ? 14.219 -16.781 -5.461 1 98.31 68 ALA B N 1
ATOM 1950 C CA . ALA B 1 68 ? 14.508 -15.547 -4.742 1 98.31 68 ALA B CA 1
ATOM 1951 C C . ALA B 1 68 ? 14.359 -14.336 -5.656 1 98.31 68 ALA B C 1
ATOM 1953 O O . ALA B 1 68 ? 13.812 -13.305 -5.246 1 98.31 68 ALA B O 1
ATOM 1954 N N . THR B 1 69 ? 14.852 -14.492 -6.863 1 98.69 69 THR B N 1
ATOM 1955 C CA . THR B 1 69 ? 14.75 -13.406 -7.832 1 98.69 69 THR B CA 1
ATOM 1956 C C . THR B 1 69 ? 13.289 -13.133 -8.18 1 98.69 69 THR B C 1
ATOM 1958 O O . THR B 1 69 ? 12.852 -11.977 -8.195 1 98.69 69 THR B O 1
ATOM 1961 N N . VAL B 1 70 ? 12.516 -14.164 -8.453 1 98.38 70 VAL B N 1
ATOM 1962 C CA . VAL B 1 70 ? 11.094 -14.031 -8.781 1 98.38 70 VAL B CA 1
ATOM 1963 C C . VAL B 1 70 ? 10.359 -13.359 -7.625 1 98.38 70 VAL B C 1
ATOM 1965 O O . VAL B 1 70 ? 9.555 -12.445 -7.844 1 98.38 70 VAL B O 1
ATOM 1968 N N . ALA B 1 71 ? 10.656 -13.797 -6.434 1 98.5 71 ALA B N 1
ATOM 1969 C CA . ALA B 1 71 ? 10.023 -13.211 -5.25 1 98.5 71 ALA B CA 1
ATOM 1970 C C . ALA B 1 71 ? 10.344 -11.727 -5.133 1 98.5 71 ALA B C 1
ATOM 1972 O O . ALA B 1 71 ? 9.445 -10.914 -4.879 1 98.5 71 ALA B O 1
ATOM 1973 N N . ASP B 1 72 ? 11.594 -11.375 -5.34 1 98.38 72 ASP B N 1
ATOM 1974 C CA . ASP B 1 72 ? 12.016 -9.984 -5.23 1 98.38 72 ASP B CA 1
ATOM 1975 C C . ASP B 1 72 ? 11.273 -9.094 -6.227 1 98.38 72 ASP B C 1
ATOM 1977 O O . ASP B 1 72 ? 10.727 -8.055 -5.852 1 98.38 72 ASP B O 1
ATOM 1981 N N . TYR B 1 73 ? 11.25 -9.531 -7.496 1 98.5 73 TYR B N 1
ATOM 1982 C CA . TYR B 1 73 ? 10.578 -8.758 -8.539 1 98.5 73 TYR B CA 1
ATOM 1983 C C . TYR B 1 73 ? 9.086 -8.656 -8.25 1 98.5 73 TYR B C 1
ATOM 1985 O O . TYR B 1 73 ? 8.484 -7.59 -8.414 1 98.5 73 TYR B O 1
ATOM 1993 N N . THR B 1 74 ? 8.477 -9.719 -7.855 1 98.5 74 THR B N 1
ATOM 1994 C CA . THR B 1 74 ? 7.035 -9.766 -7.633 1 98.5 74 THR B CA 1
ATOM 1995 C C . THR B 1 74 ? 6.645 -8.891 -6.441 1 98.5 74 THR B C 1
ATOM 1997 O O . THR B 1 74 ? 5.688 -8.117 -6.52 1 98.5 74 THR B O 1
ATOM 2000 N N . LEU B 1 75 ? 7.406 -9 -5.367 1 98.19 75 LEU B N 1
ATOM 2001 C CA . LEU B 1 75 ? 7.125 -8.188 -4.188 1 98.19 75 LEU B CA 1
ATOM 2002 C C . LEU B 1 75 ? 7.355 -6.707 -4.484 1 98.19 75 LEU B C 1
ATOM 2004 O O 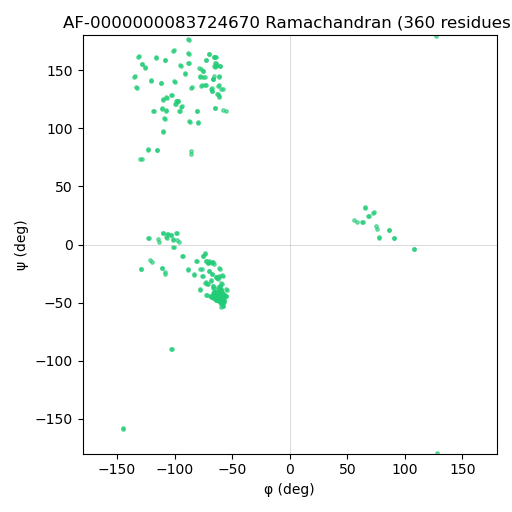. LEU B 1 75 ? 6.613 -5.852 -4 1 98.19 75 LEU B O 1
ATOM 2008 N N . LYS B 1 76 ? 8.406 -6.453 -5.195 1 97.94 76 LYS B N 1
ATOM 2009 C CA . LYS B 1 76 ? 8.656 -5.074 -5.602 1 97.94 76 LYS B CA 1
ATOM 2010 C C . LYS B 1 76 ? 7.473 -4.512 -6.383 1 97.94 76 LYS B C 1
ATOM 2012 O O . LYS B 1 76 ? 7.055 -3.371 -6.16 1 97.94 76 LYS B O 1
ATOM 2017 N N . LEU B 1 77 ? 6.953 -5.289 -7.324 1 98.19 77 LEU B N 1
ATOM 2018 C CA . LEU B 1 77 ? 5.785 -4.883 -8.094 1 98.19 77 LEU B CA 1
ATOM 2019 C C . LEU B 1 77 ? 4.586 -4.637 -7.184 1 98.19 77 LEU B C 1
ATOM 2021 O O . LEU B 1 77 ? 3.896 -3.625 -7.316 1 98.19 77 LEU B O 1
ATOM 2025 N N . LEU B 1 78 ? 4.336 -5.531 -6.242 1 98.19 78 LEU B N 1
ATOM 2026 C CA . LEU B 1 78 ? 3.256 -5.359 -5.281 1 98.19 78 LEU B CA 1
ATOM 2027 C C . LEU B 1 78 ? 3.428 -4.062 -4.492 1 98.19 78 LEU B C 1
ATOM 2029 O O . LEU B 1 78 ? 2.498 -3.26 -4.402 1 98.19 78 LEU B O 1
ATOM 2033 N N . HIS B 1 79 ? 4.594 -3.842 -4.035 1 97.69 79 HIS B N 1
ATOM 2034 C CA . HIS B 1 79 ? 4.867 -2.67 -3.213 1 97.69 79 HIS B CA 1
ATOM 2035 C C . HIS B 1 79 ? 4.66 -1.382 -4.004 1 97.69 79 HIS B C 1
ATOM 2037 O O . HIS B 1 79 ? 4.246 -0.364 -3.443 1 97.69 79 HIS B O 1
ATOM 2043 N N . ARG B 1 80 ? 4.836 -1.447 -5.23 1 97.69 80 ARG B N 1
ATOM 2044 C CA . ARG B 1 80 ? 4.789 -0.245 -6.059 1 97.69 80 ARG B CA 1
ATOM 2045 C C . ARG B 1 80 ? 3.367 0.038 -6.531 1 97.69 80 ARG B C 1
ATOM 2047 O O . ARG B 1 80 ? 3.037 1.175 -6.875 1 97.69 80 ARG B O 1
ATOM 2054 N N . ARG B 1 81 ? 2.527 -1.02 -6.531 1 97.94 81 ARG B N 1
ATOM 2055 C CA . ARG B 1 81 ? 1.305 -0.79 -7.293 1 97.94 81 ARG B CA 1
ATOM 2056 C C . ARG B 1 81 ? 0.072 -1.142 -6.469 1 97.94 81 ARG B C 1
ATOM 2058 O O . ARG B 1 81 ? -1.03 -0.671 -6.758 1 97.94 81 ARG B O 1
ATOM 2065 N N . ILE B 1 82 ? 0.237 -1.966 -5.434 1 97.81 82 ILE B N 1
ATOM 2066 C CA . ILE B 1 82 ? -0.958 -2.48 -4.773 1 97.81 82 ILE B CA 1
ATOM 2067 C C . ILE B 1 82 ? -1.125 -1.809 -3.41 1 97.81 82 ILE B C 1
ATOM 2069 O O . ILE B 1 82 ? -0.299 -1.993 -2.514 1 97.81 82 ILE B O 1
ATOM 2073 N N . PRO B 1 83 ? -2.131 -1.073 -3.225 1 97.31 83 PRO B N 1
ATOM 2074 C CA . PRO B 1 83 ? -2.371 -0.499 -1.897 1 97.31 83 PRO B CA 1
ATOM 2075 C C . PRO B 1 83 ? -2.654 -1.561 -0.837 1 97.31 83 PRO B C 1
ATOM 2077 O O . PRO B 1 83 ? -3.227 -2.609 -1.146 1 97.31 83 PRO B O 1
ATOM 2080 N N . PRO B 1 84 ? -2.416 -1.243 0.413 1 97 84 PRO B N 1
ATOM 2081 C CA . PRO B 1 84 ? -2.559 -2.232 1.484 1 97 84 PRO B CA 1
ATOM 2082 C C . PRO B 1 84 ? -4.016 -2.596 1.762 1 97 84 PRO B C 1
ATOM 2084 O O . PRO B 1 84 ? -4.289 -3.592 2.436 1 97 84 PRO B O 1
ATOM 2087 N N . ALA B 1 85 ? -4.906 -1.804 1.296 1 97.12 85 ALA B N 1
ATOM 2088 C CA . ALA B 1 85 ? -6.316 -2.1 1.525 1 97.12 85 ALA B CA 1
ATOM 2089 C C . ALA B 1 85 ? -6.711 -3.424 0.877 1 97.12 85 ALA B C 1
ATOM 2091 O O . ALA B 1 85 ? -7.688 -4.055 1.288 1 97.12 85 ALA B O 1
ATOM 2092 N N . VAL B 1 86 ? -6.02 -3.791 -0.237 1 97.19 86 VAL B N 1
ATOM 2093 C CA . VAL B 1 86 ? -6.277 -5.094 -0.841 1 97.19 86 VAL B CA 1
ATOM 2094 C C . VAL B 1 86 ? -5.863 -6.203 0.125 1 97.19 86 VAL B C 1
ATOM 2096 O O . VAL B 1 86 ? -4.676 -6.371 0.419 1 97.19 86 VAL B O 1
ATOM 2099 N N . PRO B 1 87 ? -6.723 -7.004 0.572 1 94.69 87 PRO B N 1
ATOM 2100 C CA . PRO B 1 87 ? -6.383 -7.902 1.678 1 94.69 87 PRO B CA 1
ATOM 2101 C C . PRO B 1 87 ? -5.559 -9.109 1.229 1 94.69 87 PRO B C 1
ATOM 2103 O O . PRO B 1 87 ? -4.625 -9.516 1.927 1 94.69 87 PRO B O 1
ATOM 2106 N N . GLY B 1 88 ? -5.91 -9.648 0.053 1 96.75 88 GLY B N 1
ATOM 2107 C CA . GLY B 1 88 ? -5.289 -10.906 -0.324 1 96.75 88 GLY B CA 1
ATOM 2108 C C . GLY B 1 88 ? -4.762 -10.914 -1.745 1 96.75 88 GLY B C 1
ATOM 2109 O O . GLY B 1 88 ? -5.418 -10.406 -2.658 1 96.75 88 GLY B O 1
ATOM 2110 N N . ILE B 1 89 ? -3.607 -11.391 -1.893 1 98 89 ILE B N 1
ATOM 2111 C CA . ILE B 1 89 ? -2.969 -11.648 -3.178 1 98 89 ILE B CA 1
ATOM 2112 C C . ILE B 1 89 ? -2.898 -13.156 -3.43 1 98 89 ILE B C 1
ATOM 2114 O O . ILE B 1 89 ? -2.16 -13.867 -2.748 1 98 89 ILE B O 1
ATOM 2118 N N . MET B 1 90 ? -3.689 -13.648 -4.344 1 97.88 90 MET B N 1
ATOM 2119 C CA . MET B 1 90 ? -3.791 -15.07 -4.641 1 97.88 90 MET B CA 1
ATOM 2120 C C . MET B 1 90 ? -3.186 -15.391 -6.004 1 97.88 90 MET B C 1
ATOM 2122 O O . MET B 1 90 ? -3.889 -15.391 -7.016 1 97.88 90 MET B O 1
ATOM 2126 N N . PHE B 1 91 ? -1.992 -15.812 -6.055 1 97.56 91 PHE B N 1
ATOM 2127 C CA . PHE B 1 91 ? -1.263 -15.953 -7.309 1 97.56 91 PHE B CA 1
ATOM 2128 C C . PHE B 1 91 ? -1.763 -17.156 -8.094 1 97.56 91 PHE B C 1
ATOM 2130 O O . PHE B 1 91 ? -2.051 -18.203 -7.52 1 97.56 91 PHE B O 1
ATOM 2137 N N . LEU B 1 92 ? -1.749 -16.922 -9.375 1 94.12 92 LEU B N 1
ATOM 2138 C CA . LEU B 1 92 ? -1.878 -18.047 -10.281 1 94.12 92 LEU B CA 1
ATOM 2139 C C . LEU B 1 92 ? -0.513 -18.65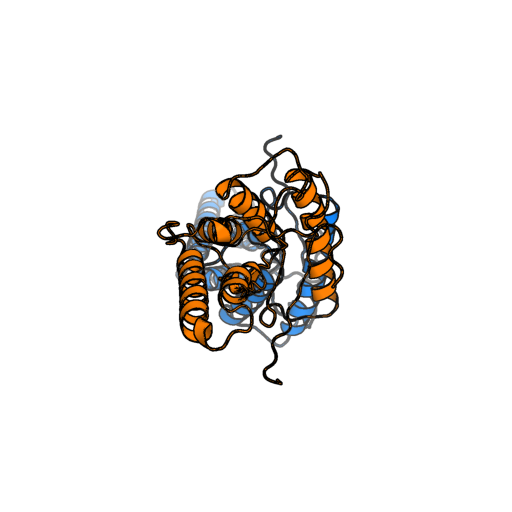6 -10.586 1 94.12 92 LEU B C 1
ATOM 2141 O O . LEU B 1 92 ? 0.512 -17.984 -10.469 1 94.12 92 LEU B O 1
ATOM 2145 N N . SER B 1 93 ? -0.415 -19.859 -10.961 1 90.62 93 SER B N 1
ATOM 2146 C CA . SER B 1 93 ? 0.865 -20.484 -11.266 1 90.62 93 SER B CA 1
ATOM 2147 C C . SER B 1 93 ? 1.308 -20.172 -12.695 1 90.62 93 SER B C 1
ATOM 2149 O O . SER B 1 93 ? 2.498 -20.234 -13.008 1 90.62 93 SER B O 1
ATOM 2151 N N . GLY B 1 94 ? 0.433 -19.891 -13.594 1 83.81 94 GLY B N 1
ATOM 2152 C CA . GLY B 1 94 ? 0.7 -19.359 -14.922 1 83.81 94 GLY B CA 1
ATOM 2153 C C . GLY B 1 94 ? 1.524 -20.297 -15.781 1 83.81 94 GLY B C 1
ATOM 2154 O O . GLY B 1 94 ? 2.219 -19.859 -16.703 1 83.81 94 GLY B O 1
ATOM 2155 N N . GLY B 1 95 ? 1.607 -21.625 -15.469 1 88.25 95 GLY B N 1
ATOM 2156 C CA . GLY B 1 95 ? 2.369 -22.562 -16.281 1 88.25 95 GLY B CA 1
ATOM 2157 C C . GLY B 1 95 ? 3.652 -23.031 -15.617 1 88.25 95 GLY B C 1
ATOM 2158 O O . GLY B 1 95 ? 4.34 -23.906 -16.125 1 88.25 95 GLY B O 1
ATOM 2159 N N . GLN B 1 96 ? 3.869 -22.484 -14.539 1 92.62 96 GLN B N 1
ATOM 2160 C CA . GLN B 1 96 ? 5.004 -22.953 -13.758 1 92.62 96 GLN B CA 1
ATOM 2161 C C . GLN B 1 96 ? 4.805 -24.406 -13.328 1 92.62 96 GLN B C 1
ATOM 2163 O O . GLN B 1 96 ? 3.672 -24.875 -13.211 1 92.62 96 GLN B O 1
ATOM 2168 N N . SER B 1 97 ? 5.941 -25.078 -13.109 1 94 97 SER B N 1
ATOM 2169 C CA . SER B 1 97 ? 5.816 -26.391 -12.484 1 94 97 SER B CA 1
ATOM 2170 C C . SER B 1 97 ? 5.246 -26.281 -11.078 1 94 97 SER B C 1
ATOM 2172 O O . SER B 1 97 ? 5.262 -25.203 -10.477 1 94 97 SER B O 1
ATOM 2174 N N . GLU B 1 98 ? 4.746 -27.375 -10.578 1 96.75 98 GLU B N 1
ATOM 2175 C CA . GLU B 1 98 ? 4.199 -27.406 -9.219 1 96.75 98 GLU B CA 1
ATOM 2176 C C . GLU B 1 98 ? 5.246 -26.969 -8.195 1 96.75 98 GLU B C 1
ATOM 2178 O O . GLU B 1 98 ? 4.961 -26.141 -7.324 1 96.75 98 GLU B O 1
ATOM 2183 N N . VAL B 1 99 ? 6.453 -27.484 -8.367 1 97.12 99 VAL B N 1
ATOM 2184 C CA . VAL B 1 99 ? 7.516 -27.203 -7.41 1 97.1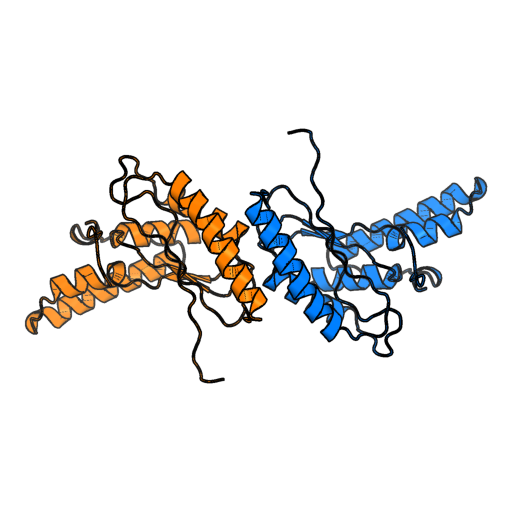2 99 VAL B CA 1
ATOM 2185 C C . VAL B 1 99 ? 7.984 -25.75 -7.562 1 97.12 99 VAL B C 1
ATOM 2187 O O . VAL B 1 99 ? 8.164 -25.047 -6.57 1 97.12 99 VAL B O 1
ATOM 2190 N N . GLU B 1 100 ? 8.141 -25.297 -8.742 1 95.94 100 GLU B N 1
ATOM 2191 C CA . GLU B 1 100 ? 8.586 -23.922 -8.984 1 95.94 100 GLU B CA 1
ATOM 2192 C C . GLU B 1 100 ? 7.605 -22.922 -8.391 1 95.94 100 GLU B C 1
ATOM 2194 O O . GLU B 1 100 ? 8.016 -21.969 -7.715 1 95.94 100 GLU B O 1
ATOM 2199 N N . ALA B 1 101 ? 6.34 -23.109 -8.648 1 97.31 101 ALA B N 1
ATOM 2200 C CA . ALA B 1 101 ? 5.316 -22.219 -8.109 1 97.31 101 ALA B CA 1
ATOM 2201 C C . ALA B 1 101 ? 5.359 -22.188 -6.586 1 97.31 101 ALA B C 1
ATOM 2203 O O . ALA B 1 101 ? 5.258 -21.125 -5.98 1 97.31 101 ALA B O 1
ATOM 2204 N N . THR B 1 102 ? 5.512 -23.328 -5.977 1 98.12 102 THR B N 1
ATOM 2205 C CA . THR B 1 102 ? 5.551 -23.453 -4.523 1 98.12 102 THR B CA 1
ATOM 2206 C C . THR B 1 102 ? 6.789 -22.75 -3.963 1 98.12 102 THR B C 1
ATOM 2208 O O . THR B 1 102 ? 6.711 -22.047 -2.959 1 98.12 102 THR B O 1
ATOM 2211 N N . LEU B 1 103 ? 7.887 -22.953 -4.641 1 98.12 103 LEU B N 1
ATOM 2212 C CA . LEU B 1 103 ? 9.133 -22.328 -4.203 1 98.12 103 LEU B CA 1
ATOM 2213 C C . LEU B 1 103 ? 9.047 -20.812 -4.285 1 98.12 103 LEU B C 1
ATOM 2215 O O . LEU B 1 103 ? 9.477 -20.109 -3.365 1 98.12 103 LEU B O 1
ATOM 2219 N N . ASN B 1 104 ? 8.578 -20.375 -5.395 1 98.06 104 ASN B N 1
ATOM 2220 C CA . ASN B 1 104 ? 8.43 -18.938 -5.566 1 98.06 104 ASN B CA 1
ATOM 2221 C C . ASN B 1 104 ? 7.535 -18.328 -4.484 1 98.06 104 ASN B C 1
ATOM 2223 O O . ASN B 1 104 ? 7.871 -17.297 -3.904 1 98.06 104 ASN B O 1
ATOM 2227 N N . LEU B 1 105 ? 6.383 -18.953 -4.215 1 98.56 105 LEU B N 1
ATOM 2228 C CA . LEU B 1 105 ? 5.484 -18.5 -3.164 1 98.56 105 LEU B CA 1
ATOM 2229 C C . LEU B 1 105 ? 6.191 -18.484 -1.812 1 98.56 105 LEU B C 1
ATOM 2231 O O . LEU B 1 105 ? 6.047 -17.531 -1.041 1 98.56 105 LEU B O 1
ATOM 2235 N N . ASN B 1 106 ? 6.922 -19.5 -1.548 1 98.75 106 ASN B N 1
ATOM 2236 C CA . ASN B 1 106 ? 7.648 -19.625 -0.288 1 98.75 106 ASN B CA 1
ATOM 2237 C C . ASN B 1 106 ? 8.586 -18.438 -0.065 1 98.75 106 ASN B C 1
ATOM 2239 O O . ASN B 1 106 ? 8.609 -17.859 1.02 1 98.75 106 ASN B O 1
ATOM 2243 N N . GLU B 1 107 ? 9.359 -18.141 -1.07 1 98.62 107 GLU B N 1
ATOM 2244 C CA . GLU B 1 107 ? 10.328 -17.062 -0.958 1 98.62 107 GLU B CA 1
ATOM 2245 C C . GLU B 1 107 ? 9.648 -15.727 -0.667 1 98.62 107 GLU B C 1
ATOM 2247 O O . GLU B 1 107 ? 10.172 -14.906 0.079 1 98.62 107 GLU B O 1
ATOM 2252 N N . MET B 1 108 ? 8.492 -15.508 -1.227 1 98.31 108 MET B N 1
ATOM 2253 C CA . MET B 1 108 ? 7.773 -14.25 -1.024 1 98.31 108 MET B CA 1
ATOM 2254 C C . MET B 1 108 ? 7.312 -14.117 0.423 1 98.31 108 MET B C 1
ATOM 2256 O O . MET B 1 108 ? 7.164 -13 0.93 1 98.31 108 MET B O 1
ATOM 2260 N N . ASN B 1 109 ? 7.141 -15.242 1.096 1 98.56 109 ASN B N 1
ATOM 2261 C CA . ASN B 1 109 ? 6.531 -15.211 2.422 1 98.56 109 ASN B CA 1
ATOM 2262 C C . ASN B 1 109 ? 7.578 -15.336 3.523 1 98.56 109 ASN B C 1
ATOM 2264 O O . ASN B 1 109 ? 7.238 -15.43 4.703 1 98.56 109 ASN B O 1
ATOM 2268 N N . LYS B 1 110 ? 8.836 -15.359 3.166 1 97.69 110 LYS B N 1
ATOM 2269 C CA . LYS B 1 110 ? 9.898 -15.422 4.168 1 97.69 110 LYS B CA 1
ATOM 2270 C C . LYS B 1 110 ? 10.047 -14.094 4.898 1 97.69 110 LYS B C 1
ATOM 2272 O O . LYS B 1 110 ? 10.695 -14.023 5.945 1 97.69 110 LYS B O 1
ATOM 2277 N N . SER B 1 111 ? 9.469 -13.094 4.383 1 93.5 111 SER B N 1
ATOM 2278 C CA . SER B 1 111 ? 9.453 -11.781 5.027 1 93.5 111 SER B CA 1
ATOM 2279 C C . SER B 1 111 ? 8.031 -11.234 5.121 1 93.5 111 SER B C 1
ATOM 2281 O O . SER B 1 111 ? 7.164 -11.602 4.324 1 93.5 111 SER B O 1
ATOM 2283 N N . PRO B 1 112 ? 7.805 -10.391 6.039 1 91.75 112 PRO B N 1
ATOM 2284 C CA . PRO B 1 112 ? 6.449 -9.867 6.215 1 91.75 112 PRO B CA 1
ATOM 2285 C C . PRO B 1 112 ? 5.996 -9 5.039 1 91.75 112 PRO B C 1
ATOM 2287 O O . PRO B 1 112 ? 6.809 -8.289 4.445 1 91.75 112 PRO B O 1
ATOM 2290 N N . ASN B 1 113 ? 4.766 -9.164 4.762 1 91.38 113 ASN B N 1
ATOM 2291 C CA . ASN B 1 113 ? 4.062 -8.375 3.76 1 91.38 113 ASN B CA 1
ATOM 2292 C C . ASN B 1 113 ? 2.811 -7.719 4.344 1 91.38 113 ASN B C 1
ATOM 2294 O O . ASN B 1 113 ? 2.227 -8.234 5.301 1 91.38 113 ASN B O 1
ATOM 2298 N N . PRO B 1 114 ? 2.428 -6.566 3.75 1 93.12 114 PRO B N 1
ATOM 2299 C CA . PRO B 1 114 ? 1.17 -5.992 4.234 1 93.12 114 PRO B CA 1
ATOM 2300 C C . PRO B 1 114 ? -0.057 -6.742 3.719 1 93.12 114 PRO B C 1
ATOM 2302 O O . PRO B 1 114 ? -1.177 -6.484 4.168 1 93.12 114 PRO B O 1
ATOM 2305 N N . TRP B 1 115 ? 0.118 -7.609 2.824 1 96.94 115 TRP B N 1
ATOM 2306 C CA . TRP B 1 115 ? -0.958 -8.406 2.244 1 96.94 115 TRP B CA 1
ATOM 2307 C C . TRP B 1 115 ? -0.883 -9.852 2.719 1 96.94 115 TRP B C 1
ATOM 2309 O O . TRP B 1 115 ? 0.155 -10.297 3.217 1 96.94 115 TRP B O 1
ATOM 2319 N N . HIS B 1 116 ? -2.008 -10.531 2.623 1 97 116 HIS B N 1
ATOM 2320 C CA . HIS B 1 116 ? -1.978 -11.992 2.68 1 97 116 HIS B CA 1
ATOM 2321 C C . HIS B 1 116 ? -1.572 -12.586 1.335 1 97 116 HIS B C 1
ATOM 2323 O O . HIS B 1 116 ? -2.381 -12.633 0.404 1 97 116 HIS B O 1
ATOM 2329 N N . VAL B 1 117 ? -0.357 -13.039 1.257 1 98.06 117 VAL B N 1
ATOM 2330 C CA . VAL B 1 117 ? 0.182 -13.562 0.005 1 98.06 117 VAL B CA 1
ATOM 2331 C C . VAL B 1 117 ? 0.019 -15.078 -0.038 1 98.06 117 VAL B C 1
ATOM 2333 O O . VAL B 1 117 ? 0.612 -15.797 0.77 1 98.06 117 VAL B O 1
ATOM 2336 N N . SER B 1 118 ? -0.775 -15.477 -0.949 1 97.88 118 SER B N 1
ATOM 2337 C CA . SER B 1 118 ? -1.137 -16.891 -1.027 1 97.88 118 SER B CA 1
ATOM 2338 C C . SER B 1 118 ? -1.3 -17.344 -2.475 1 97.88 118 SER B C 1
ATOM 2340 O O . SER B 1 118 ? -0.636 -16.812 -3.371 1 97.88 118 SER B O 1
ATOM 2342 N N . PHE B 1 119 ? -2.051 -18.438 -2.623 1 97.44 119 PHE B N 1
ATOM 2343 C CA . PHE B 1 119 ? -2.102 -19.047 -3.945 1 97.44 119 PHE B CA 1
ATOM 2344 C C . PHE B 1 119 ? -3.533 -19.422 -4.32 1 97.44 119 PHE B C 1
ATOM 2346 O O . PHE B 1 119 ? -4.355 -19.703 -3.443 1 97.44 119 PHE B O 1
ATOM 2353 N N . SER B 1 120 ? -3.814 -19.281 -5.535 1 95.25 120 SER B N 1
ATOM 2354 C CA . SER B 1 120 ? -4.973 -19.844 -6.227 1 95.25 120 SER B CA 1
ATOM 2355 C C . SER B 1 120 ? -4.559 -20.594 -7.488 1 95.25 120 SER B C 1
ATOM 2357 O O . SER B 1 120 ? -4.801 -20.125 -8.602 1 95.25 120 SER B O 1
ATOM 2359 N N . TYR B 1 121 ? -3.971 -21.781 -7.188 1 94.19 121 TYR B N 1
ATOM 2360 C CA . TYR B 1 121 ? -3.375 -22.547 -8.273 1 94.19 121 TYR B CA 1
ATOM 2361 C C . TYR B 1 121 ? -4.387 -23.516 -8.875 1 94.19 121 TYR B C 1
ATOM 2363 O O . TYR B 1 121 ? -5.281 -24 -8.18 1 94.19 121 TYR B O 1
ATOM 2371 N N . ALA B 1 122 ? -4.262 -23.719 -10.094 1 91.44 122 ALA B N 1
ATOM 2372 C CA . ALA B 1 122 ? -4.941 -24.828 -10.758 1 91.44 122 ALA B CA 1
ATOM 2373 C C . ALA B 1 122 ? -3.979 -25.984 -11.023 1 91.44 122 ALA B C 1
ATOM 2375 O O . ALA B 1 122 ? -3.73 -26.812 -10.141 1 91.44 122 ALA B O 1
ATOM 2376 N N . ARG B 1 123 ? -3.367 -25.938 -12.148 1 87.06 123 ARG B N 1
ATOM 2377 C CA . ARG B 1 123 ? -2.518 -27.047 -12.562 1 87.06 123 ARG B CA 1
ATOM 2378 C C . ARG B 1 123 ? -1.4 -27.281 -11.555 1 87.06 123 ARG B C 1
ATOM 2380 O O . ARG B 1 123 ? -1.03 -28.438 -11.289 1 87.06 123 ARG B O 1
ATOM 2387 N N . ALA B 1 124 ? -0.901 -26.297 -10.938 1 89.25 124 ALA B N 1
ATOM 2388 C CA . ALA B 1 124 ? 0.212 -26.453 -10.008 1 89.25 124 ALA B CA 1
ATOM 2389 C C . ALA B 1 124 ? -0.25 -27.094 -8.703 1 89.25 124 ALA B C 1
ATOM 2391 O O . ALA B 1 124 ? 0.571 -27.453 -7.859 1 89.25 124 ALA B O 1
ATOM 2392 N N . LEU B 1 125 ? -1.497 -27.25 -8.555 1 92.56 125 LEU B N 1
ATOM 2393 C CA . LEU B 1 125 ? -2.047 -27.922 -7.387 1 92.56 125 LEU B CA 1
ATOM 2394 C C . LEU B 1 125 ? -2.59 -29.297 -7.766 1 92.56 125 LEU B C 1
ATOM 2396 O O . LEU B 1 125 ? -2.537 -30.234 -6.965 1 92.56 125 LEU B O 1
ATOM 2400 N N . GLN B 1 126 ? -2.949 -29.438 -9.016 1 93.19 126 GLN B N 1
ATOM 2401 C CA . GLN B 1 126 ? -3.787 -30.594 -9.32 1 93.19 126 GLN B CA 1
ATOM 2402 C C . GLN B 1 126 ? -3.109 -31.516 -10.328 1 93.19 126 GLN B C 1
ATOM 2404 O O . GLN B 1 126 ? -3.523 -32.656 -10.5 1 93.19 126 GLN B O 1
ATOM 2409 N N . ASN B 1 127 ? -2.092 -31.047 -10.977 1 93.44 127 ASN B N 1
ATOM 2410 C CA . ASN B 1 127 ? -1.535 -31.797 -12.094 1 93.44 127 ASN B CA 1
ATOM 2411 C C . ASN B 1 127 ? -1.104 -33.188 -11.672 1 93.44 127 ASN B C 1
ATOM 2413 O O . ASN B 1 127 ? -1.533 -34.188 -12.266 1 93.44 127 ASN B O 1
ATOM 2417 N N . THR B 1 128 ? -0.297 -33.344 -10.656 1 94.62 128 THR B N 1
ATOM 2418 C CA . THR B 1 128 ? 0.174 -34.656 -10.195 1 94.62 128 THR B CA 1
ATOM 2419 C C . THR B 1 128 ? -0.997 -35.531 -9.75 1 94.62 128 THR B C 1
ATOM 2421 O O . THR B 1 128 ? -1.033 -36.719 -10.047 1 94.62 128 THR B O 1
ATOM 2424 N N . ALA B 1 129 ? -1.936 -34.938 -9.023 1 96.12 129 ALA B N 1
ATOM 2425 C CA . ALA B 1 129 ? -3.109 -35.688 -8.562 1 96.12 129 ALA B CA 1
ATOM 2426 C C . ALA B 1 129 ? -3.893 -36.25 -9.742 1 96.12 129 ALA B C 1
ATOM 2428 O O . ALA B 1 129 ? -4.277 -37.438 -9.734 1 96.12 129 ALA B O 1
ATOM 2429 N N . LEU B 1 130 ? -4.113 -35.469 -10.734 1 95.75 130 LEU B N 1
ATOM 2430 C CA . LEU B 1 130 ? -4.891 -35.875 -11.898 1 95.75 130 LEU B CA 1
ATOM 2431 C C . LEU B 1 130 ? -4.164 -36.969 -12.68 1 95.75 130 LEU B C 1
ATOM 2433 O O . LEU B 1 130 ? -4.785 -37.938 -13.117 1 95.75 130 LEU B O 1
ATOM 2437 N N . LYS B 1 131 ? -2.902 -36.75 -12.891 1 94.62 131 LYS B N 1
ATOM 2438 C CA . LYS B 1 131 ? -2.111 -37.781 -13.586 1 94.62 131 LYS B CA 1
ATOM 2439 C C . LYS B 1 131 ? -2.113 -39.094 -12.828 1 94.62 131 LYS B C 1
ATOM 2441 O O . LYS B 1 131 ? -2.195 -40.156 -13.43 1 94.62 131 LYS B O 1
ATOM 2446 N N . THR B 1 132 ? -1.946 -39 -11.492 1 95.81 132 THR B N 1
ATOM 2447 C CA . THR B 1 132 ? -1.969 -40.188 -10.648 1 95.81 132 THR B CA 1
ATOM 2448 C C . THR B 1 132 ? -3.326 -40.875 -10.727 1 95.81 132 THR B C 1
ATOM 2450 O O . THR B 1 132 ? -3.396 -42.094 -10.836 1 95.81 132 THR B O 1
ATOM 2453 N N . TRP B 1 133 ? -4.43 -40.188 -10.617 1 96.94 133 TRP B N 1
ATOM 2454 C CA . TRP B 1 133 ? -5.781 -40.75 -10.68 1 96.94 133 TRP B CA 1
ATOM 2455 C C . TRP B 1 133 ? -6.02 -41.438 -12.016 1 96.94 133 TRP B C 1
ATOM 2457 O O . TRP B 1 133 ? -6.508 -42.562 -12.047 1 96.94 133 TRP B O 1
ATOM 2467 N N . GLY B 1 134 ? -5.734 -40.719 -13.07 1 95.62 134 GLY B N 1
ATOM 2468 C CA . GLY B 1 134 ? -5.887 -41.25 -14.414 1 95.62 134 GLY B CA 1
ATOM 2469 C C . GLY B 1 134 ? -7.293 -41.75 -14.695 1 95.62 134 GLY B C 1
ATOM 2470 O O . GLY B 1 134 ? -7.488 -42.625 -15.547 1 95.62 134 GLY B O 1
ATOM 2471 N N . GLY B 1 135 ? -8.234 -41.312 -13.977 1 96 135 GLY B N 1
ATOM 2472 C CA . GLY B 1 135 ? -9.617 -41.688 -14.156 1 96 135 GLY B CA 1
ATOM 2473 C C . GLY B 1 135 ? -9.914 -43.094 -13.656 1 96 135 GLY B C 1
ATOM 2474 O O . GLY B 1 135 ? -10.906 -43.719 -14.062 1 96 135 GLY B O 1
ATOM 2475 N N . ARG B 1 136 ? -9.094 -43.656 -12.898 1 97.75 136 ARG B N 1
ATOM 2476 C CA . ARG B 1 136 ? -9.219 -45.031 -12.438 1 97.75 136 ARG B CA 1
ATOM 2477 C C . ARG B 1 136 ? -9.602 -45.094 -10.969 1 97.75 136 ARG B C 1
ATOM 2479 O O . ARG B 1 136 ? -8.922 -44.5 -10.117 1 97.75 136 ARG B O 1
ATOM 2486 N N . VAL B 1 137 ? -10.562 -45.75 -10.633 1 97.38 137 VAL B N 1
ATOM 2487 C CA . VAL B 1 137 ? -11.141 -45.812 -9.297 1 97.38 137 VAL B CA 1
ATOM 2488 C C . VAL B 1 137 ? -10.109 -46.375 -8.32 1 97.38 137 VAL B C 1
ATOM 2490 O O . VAL B 1 137 ? -10.062 -45.969 -7.152 1 97.38 137 VAL B O 1
ATOM 2493 N N . GLU B 1 138 ? -9.297 -47.375 -8.75 1 97.62 138 GLU B N 1
ATOM 2494 C CA . GLU B 1 138 ? -8.32 -48 -7.867 1 97.62 138 GLU B CA 1
ATOM 2495 C C . GLU B 1 138 ? -7.234 -47 -7.457 1 97.62 138 GLU B C 1
ATOM 2497 O O . GLU B 1 138 ? -6.492 -47.25 -6.5 1 97.62 138 GLU B O 1
ATOM 2502 N N . ASN B 1 139 ? -7.125 -45.875 -8.195 1 97.94 139 ASN B N 1
ATOM 2503 C CA . ASN B 1 139 ? -6.074 -44.875 -7.93 1 97.94 139 ASN B CA 1
ATOM 2504 C C . ASN B 1 139 ? -6.582 -43.75 -7.066 1 97.94 139 ASN B C 1
ATOM 2506 O O . ASN B 1 139 ? -5.844 -42.781 -6.793 1 97.94 139 ASN B O 1
ATOM 2510 N N . VAL B 1 140 ? -7.809 -43.781 -6.621 1 97.88 140 VAL B N 1
ATOM 2511 C CA . VAL B 1 140 ? -8.438 -42.656 -5.898 1 97.88 140 VAL B CA 1
ATOM 2512 C C . VAL B 1 140 ? -7.609 -42.312 -4.664 1 97.88 140 VAL B C 1
ATOM 2514 O O . VAL B 1 140 ? -7.281 -41.156 -4.438 1 97.88 140 VAL B O 1
ATOM 2517 N N . LYS B 1 141 ? -7.281 -43.344 -3.941 1 97.94 141 LYS B N 1
ATOM 2518 C CA . LYS B 1 141 ? -6.531 -43.094 -2.715 1 97.94 141 LYS B CA 1
ATOM 2519 C C . LYS B 1 141 ? -5.18 -42.438 -3.018 1 97.94 141 LYS B C 1
ATOM 2521 O O . LYS B 1 141 ? -4.781 -41.469 -2.361 1 97.94 141 LYS B O 1
ATOM 2526 N N . ALA B 1 142 ? -4.426 -43 -3.99 1 97.38 142 ALA B N 1
ATOM 2527 C CA . ALA B 1 142 ? -3.121 -42.469 -4.359 1 97.38 142 ALA B CA 1
ATOM 2528 C C . ALA B 1 142 ? -3.24 -41 -4.836 1 97.38 142 ALA B C 1
ATOM 2530 O O . ALA B 1 142 ? -2.4 -40.156 -4.508 1 97.38 142 ALA B O 1
ATOM 2531 N N . ALA B 1 143 ? -4.281 -40.688 -5.582 1 97.56 143 ALA B N 1
ATOM 2532 C CA . ALA B 1 143 ? -4.52 -39.344 -6.078 1 97.56 143 ALA B CA 1
ATOM 2533 C C . ALA B 1 143 ? -4.832 -38.406 -4.934 1 97.56 143 ALA B C 1
ATOM 2535 O O . ALA B 1 143 ? -4.348 -37.25 -4.918 1 97.56 143 ALA B O 1
ATOM 2536 N N . GLN B 1 144 ? -5.68 -38.812 -4.016 1 97.94 144 GLN B N 1
ATOM 2537 C CA . GLN B 1 144 ? -6.004 -38 -2.848 1 97.94 144 GLN B CA 1
ATOM 2538 C C . GLN B 1 144 ? -4.754 -37.688 -2.037 1 97.94 144 GLN B C 1
ATOM 2540 O O . GLN B 1 144 ? -4.586 -36.562 -1.562 1 97.94 144 GLN B O 1
ATOM 2545 N N . GLU B 1 145 ? -3.902 -38.656 -1.889 1 97.56 145 GLU B N 1
ATOM 2546 C CA . GLU B 1 145 ? -2.656 -38.469 -1.155 1 97.56 145 GLU B CA 1
ATOM 2547 C C . GLU B 1 145 ? -1.752 -37.469 -1.874 1 97.56 145 GLU B C 1
ATOM 2549 O O . GLU B 1 145 ? -1.109 -36.625 -1.235 1 97.56 145 GLU B O 1
ATOM 2554 N N . ALA B 1 146 ? -1.687 -37.562 -3.201 1 96.56 146 ALA B N 1
ATOM 2555 C CA . ALA B 1 146 ? -0.897 -36.594 -3.984 1 96.56 146 ALA B CA 1
ATOM 2556 C C . ALA B 1 146 ? -1.421 -35.188 -3.816 1 96.56 146 ALA B C 1
ATOM 2558 O O . ALA B 1 146 ? -0.64 -34.25 -3.645 1 96.56 146 ALA B O 1
ATOM 2559 N N . LEU B 1 147 ? -2.732 -35.031 -3.865 1 97.19 147 LEU B N 1
ATOM 2560 C CA . LEU B 1 147 ? -3.352 -33.719 -3.691 1 97.19 147 LEU B CA 1
ATOM 2561 C C . LEU B 1 147 ? -3.072 -33.156 -2.299 1 97.19 147 LEU B C 1
ATOM 2563 O O . LEU B 1 147 ? -2.787 -31.969 -2.145 1 97.19 147 LEU B O 1
ATOM 2567 N N . LEU B 1 148 ? -3.188 -34 -1.298 1 97.62 148 LEU B N 1
ATOM 2568 C CA . LEU B 1 148 ? -2.932 -33.594 0.079 1 97.62 148 LEU B CA 1
ATOM 2569 C C . LEU B 1 148 ? -1.488 -33.125 0.25 1 97.62 148 LEU B C 1
ATOM 2571 O O . LEU B 1 148 ? -1.223 -32.156 0.95 1 97.62 148 LEU B O 1
ATOM 2575 N N . PHE B 1 149 ? -0.615 -33.844 -0.377 1 97.19 149 PHE B N 1
ATOM 2576 C CA . PHE B 1 149 ? 0.793 -33.469 -0.31 1 97.19 149 PHE B CA 1
ATOM 2577 C C . PHE B 1 149 ? 1.02 -32.094 -0.922 1 97.19 149 PHE B C 1
ATOM 2579 O O . PHE B 1 149 ? 1.705 -31.25 -0.336 1 97.19 149 PHE B O 1
ATOM 2586 N N . ARG B 1 150 ? 0.435 -31.875 -2.123 1 96.75 150 ARG B N 1
ATOM 2587 C CA . ARG B 1 150 ? 0.57 -30.594 -2.795 1 96.75 150 ARG B CA 1
ATOM 2588 C C . ARG B 1 150 ? -0.055 -29.469 -1.966 1 96.75 150 ARG B C 1
ATOM 2590 O O . ARG B 1 150 ? 0.513 -28.391 -1.854 1 96.75 150 ARG B O 1
ATOM 2597 N N . ALA B 1 151 ? -1.232 -29.719 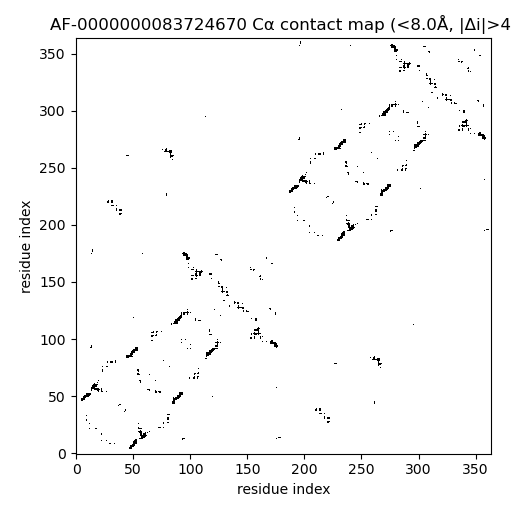-1.393 1 97.44 151 ALA B N 1
ATOM 2598 C CA . ALA B 1 151 ? -1.91 -28.734 -0.549 1 97.44 151 ALA B CA 1
ATOM 2599 C C . ALA B 1 151 ? -1.066 -28.391 0.673 1 97.44 151 ALA B C 1
ATOM 2601 O O . ALA B 1 151 ? -0.952 -27.219 1.043 1 97.44 151 ALA B O 1
ATOM 2602 N N . LYS B 1 152 ? -0.499 -29.406 1.258 1 97.75 152 LYS B N 1
ATOM 2603 C CA . LYS B 1 152 ? 0.369 -29.188 2.412 1 97.75 152 LYS B CA 1
ATOM 2604 C C . LYS B 1 152 ? 1.603 -28.375 2.027 1 97.75 152 LYS B C 1
ATOM 2606 O O . LYS B 1 152 ? 2.002 -27.469 2.752 1 97.75 152 LYS B O 1
ATOM 2611 N N . SER B 1 153 ? 2.186 -28.734 0.9 1 97.88 153 SER B N 1
ATOM 2612 C CA . SER B 1 153 ? 3.369 -28.031 0.414 1 97.88 153 SER B CA 1
ATOM 2613 C C . SER B 1 153 ? 3.088 -26.547 0.201 1 97.88 153 SER B C 1
ATOM 2615 O O . SER B 1 153 ? 3.861 -25.688 0.64 1 97.88 153 SER B O 1
ATOM 2617 N N . ASN B 1 154 ? 1.981 -26.219 -0.424 1 97.88 154 ASN B N 1
ATOM 2618 C CA . ASN B 1 154 ? 1.628 -24.828 -0.677 1 97.88 154 ASN B CA 1
ATOM 2619 C C . ASN B 1 154 ? 1.227 -24.109 0.608 1 97.88 154 ASN B C 1
ATOM 2621 O O . ASN B 1 154 ? 1.476 -22.922 0.759 1 97.88 154 ASN B O 1
ATOM 2625 N N . SER B 1 155 ? 0.597 -24.828 1.524 1 97.81 155 SER B N 1
ATOM 2626 C CA . SER B 1 155 ? 0.291 -24.25 2.83 1 97.81 155 SER B CA 1
ATOM 2627 C C . SER B 1 155 ? 1.562 -23.844 3.566 1 97.81 155 SER B C 1
ATOM 2629 O O . SER B 1 155 ? 1.63 -22.766 4.148 1 97.81 155 SER B O 1
ATOM 2631 N N . LEU B 1 156 ? 2.551 -24.672 3.539 1 98.25 156 LEU B N 1
ATOM 2632 C CA . LEU B 1 156 ? 3.838 -24.359 4.156 1 98.25 156 LEU B CA 1
ATOM 2633 C C . LEU B 1 156 ? 4.496 -23.172 3.463 1 98.25 156 LEU B C 1
ATOM 2635 O O . LEU B 1 156 ? 5.105 -22.328 4.121 1 98.25 156 LEU B O 1
ATOM 2639 N N . ALA B 1 157 ? 4.398 -23.172 2.115 1 98.44 157 ALA B N 1
ATOM 2640 C CA . ALA B 1 157 ? 4.965 -22.062 1.356 1 98.44 157 ALA B CA 1
ATOM 2641 C C . ALA B 1 157 ? 4.32 -20.75 1.754 1 98.44 157 ALA B C 1
ATOM 2643 O O . ALA B 1 157 ? 4.992 -19.719 1.827 1 98.44 157 ALA B O 1
ATOM 2644 N N . GLN B 1 158 ? 2.998 -20.766 1.996 1 97.88 158 GLN B N 1
ATOM 2645 C CA . GLN B 1 158 ? 2.277 -19.562 2.422 1 97.88 158 GLN B CA 1
ATOM 2646 C C . GLN B 1 158 ? 2.809 -19.047 3.756 1 97.88 158 GLN B C 1
ATOM 2648 O O . GLN B 1 158 ? 2.686 -17.859 4.059 1 97.88 158 GLN B O 1
ATOM 2653 N N . LEU B 1 159 ? 3.484 -19.906 4.508 1 97.56 159 LEU B N 1
ATOM 2654 C CA . LEU B 1 159 ? 4.051 -19.547 5.801 1 97.56 159 LEU B CA 1
ATOM 2655 C C . LEU B 1 159 ? 5.551 -19.297 5.684 1 97.56 159 LEU B C 1
ATOM 2657 O O . LEU B 1 159 ? 6.211 -18.969 6.676 1 97.56 159 LEU B O 1
ATOM 2661 N N . GLY B 1 160 ? 6.09 -19.484 4.504 1 98.06 160 GLY B N 1
ATOM 2662 C CA . GLY B 1 160 ? 7.52 -19.328 4.301 1 98.06 160 GLY B CA 1
ATOM 2663 C C . GLY B 1 160 ? 8.336 -20.453 4.91 1 98.06 160 GLY B C 1
ATOM 2664 O O . GLY B 1 160 ? 9.492 -20.25 5.281 1 98.06 160 GLY B O 1
ATOM 2665 N N . LYS B 1 161 ? 7.734 -21.625 5.02 1 98.06 161 LYS B N 1
ATOM 2666 C CA . LYS B 1 161 ? 8.367 -22.719 5.758 1 98.06 161 LYS B CA 1
ATOM 2667 C C . LYS B 1 161 ? 8.547 -23.953 4.871 1 98.06 161 LYS B C 1
ATOM 2669 O O . LYS B 1 161 ? 8.883 -25.031 5.363 1 98.06 161 LYS B O 1
ATOM 2674 N N . TYR B 1 162 ? 8.234 -23.812 3.623 1 98.19 162 TYR B N 1
ATOM 2675 C CA . TYR B 1 162 ? 8.383 -24.922 2.68 1 98.19 162 TYR B CA 1
ATOM 2676 C C . TYR B 1 162 ? 9.852 -25.266 2.461 1 98.19 162 TYR B C 1
ATOM 2678 O O . TYR B 1 162 ? 10.672 -24.359 2.232 1 98.19 162 TYR B O 1
ATOM 2686 N N . THR B 1 163 ? 10.25 -26.5 2.477 1 95.25 163 THR B N 1
ATOM 2687 C CA . THR B 1 163 ? 11.648 -26.922 2.383 1 95.25 163 THR B CA 1
ATOM 2688 C C . THR B 1 163 ? 11.906 -27.625 1.056 1 95.25 163 THR B C 1
ATOM 2690 O O . THR B 1 163 ? 13.062 -27.797 0.656 1 95.25 163 THR B O 1
ATOM 2693 N N . GLY B 1 164 ? 10.867 -28.109 0.418 1 93.44 164 GLY B N 1
ATOM 2694 C CA . GLY B 1 164 ? 11.039 -28.844 -0.825 1 93.44 164 GLY B CA 1
ATOM 2695 C C . GLY B 1 164 ? 11.211 -30.344 -0.617 1 93.44 164 GLY B C 1
ATOM 2696 O O . GLY B 1 164 ? 11.336 -31.094 -1.582 1 93.44 164 GLY B O 1
ATOM 2697 N N . ASP B 1 165 ? 11.078 -30.812 0.601 1 92.31 165 ASP B N 1
ATOM 2698 C CA . ASP B 1 165 ? 11.273 -32.219 0.92 1 92.31 165 ASP B CA 1
ATOM 2699 C C . ASP B 1 165 ? 10.125 -33.062 0.397 1 92.31 165 ASP B C 1
ATOM 2701 O O . ASP B 1 165 ? 8.961 -32.656 0.494 1 92.31 165 ASP B O 1
ATOM 2705 N N . GLY B 1 166 ? 10.516 -34.188 -0.16 1 91.12 166 GLY B N 1
ATOM 2706 C CA . GLY B 1 166 ? 9.523 -35.188 -0.511 1 91.12 166 GLY B CA 1
ATOM 2707 C C . GLY B 1 166 ? 8.906 -34.969 -1.881 1 91.12 166 GLY B C 1
ATOM 2708 O O . GLY B 1 166 ? 7.953 -35.656 -2.258 1 91.12 166 GLY B O 1
ATOM 2709 N N . GLU B 1 167 ? 9.484 -34.125 -2.643 1 94 167 GLU B N 1
ATOM 2710 C CA . GLU B 1 167 ? 8.898 -33.812 -3.941 1 94 167 GLU B CA 1
ATOM 2711 C C . GLU B 1 167 ? 9.188 -34.906 -4.961 1 94 167 GLU B C 1
ATOM 2713 O O . GLU B 1 167 ? 10.289 -35.469 -4.984 1 94 167 GLU B O 1
ATOM 2718 N N . SER B 1 168 ? 8.266 -35.125 -5.77 1 89.38 168 SER B N 1
ATOM 2719 C CA . SER B 1 168 ? 8.43 -36.094 -6.852 1 89.38 168 SER B CA 1
ATOM 2720 C C . SER B 1 168 ? 9.055 -35.438 -8.086 1 89.38 168 SER B C 1
ATOM 2722 O O . SER B 1 168 ? 9.008 -34.219 -8.227 1 89.38 168 SER B O 1
ATOM 2724 N N . GLU B 1 169 ? 9.555 -36.281 -8.984 1 89.12 169 GLU B N 1
ATOM 2725 C CA . GLU B 1 169 ? 10.086 -35.781 -10.258 1 89.12 169 GLU B CA 1
ATOM 2726 C C . GLU B 1 169 ? 8.977 -35.188 -11.125 1 89.12 169 GLU B C 1
ATOM 2728 O O . GLU B 1 169 ? 9.203 -34.219 -11.836 1 89.12 169 GLU B O 1
ATOM 2733 N N . GLU B 1 170 ? 7.824 -35.75 -11.086 1 88.31 170 GLU B N 1
ATOM 2734 C CA . GLU B 1 170 ? 6.691 -35.25 -11.859 1 88.31 170 GLU B CA 1
ATOM 2735 C C . GLU B 1 170 ? 6.344 -33.812 -11.492 1 88.31 170 GLU B C 1
ATOM 2737 O O . GLU B 1 170 ? 6.047 -33 -12.359 1 88.31 170 GLU B O 1
ATOM 2742 N N . ALA B 1 171 ? 6.422 -33.469 -10.273 1 90.62 171 ALA B N 1
ATOM 2743 C CA . ALA B 1 171 ? 6.051 -32.156 -9.758 1 90.62 171 ALA B CA 1
ATOM 2744 C C . ALA B 1 171 ? 7.039 -31.078 -10.219 1 90.62 171 ALA B C 1
ATOM 2746 O O . ALA B 1 171 ? 6.754 -29.891 -10.133 1 90.62 171 ALA B O 1
ATOM 2747 N N . LYS B 1 172 ? 8.172 -31.516 -10.719 1 92.12 172 LYS B N 1
ATOM 2748 C CA . LYS B 1 172 ? 9.219 -30.594 -11.148 1 92.12 172 LYS B CA 1
ATOM 2749 C C . LYS B 1 172 ? 9.086 -30.281 -12.641 1 92.12 172 LYS B C 1
ATOM 2751 O O . LYS B 1 172 ? 9.742 -29.359 -13.141 1 92.12 172 LYS B O 1
ATOM 2756 N N . LYS B 1 173 ? 8.234 -31.016 -13.297 1 89.94 173 LYS B N 1
ATOM 2757 C CA . LYS B 1 173 ? 8.094 -30.828 -14.734 1 89.94 173 LYS B CA 1
ATOM 2758 C C . LYS B 1 173 ? 7.281 -29.578 -15.047 1 89.94 173 LYS B C 1
ATOM 2760 O O . LYS B 1 173 ? 6.281 -29.297 -14.383 1 89.94 173 LYS B O 1
ATOM 2765 N N . GLU B 1 174 ? 7.766 -28.797 -16.047 1 85.56 174 GLU B N 1
ATOM 2766 C CA . GLU B 1 174 ? 7.074 -27.578 -16.469 1 85.56 174 GLU B CA 1
ATOM 2767 C C . GLU B 1 174 ? 5.68 -27.906 -17 1 85.56 174 GLU B C 1
ATOM 2769 O O . GLU B 1 174 ? 5.488 -28.906 -17.703 1 85.56 174 GLU B O 1
ATOM 2774 N N . LEU B 1 175 ? 4.797 -27.016 -16.734 1 86.44 175 LEU B N 1
ATOM 2775 C CA . LEU B 1 175 ? 3.408 -27.25 -17.109 1 86.44 175 LEU B CA 1
ATOM 2776 C C . LEU B 1 175 ? 2.959 -26.281 -18.188 1 86.44 175 LEU B C 1
ATOM 2778 O O . LEU B 1 175 ? 1.781 -26.25 -18.547 1 86.44 175 LEU B O 1
ATOM 2782 N N . PHE B 1 176 ? 3.898 -25.469 -18.609 1 87.81 176 PHE B N 1
ATOM 2783 C CA . PHE B 1 176 ? 3.6 -24.5 -19.656 1 87.81 176 PHE B CA 1
ATOM 2784 C C . PHE B 1 176 ? 3.201 -25.203 -20.938 1 87.81 176 PHE B C 1
ATOM 2786 O O . PHE B 1 176 ? 3.844 -26.172 -21.344 1 87.81 176 PHE B O 1
ATOM 2793 N N . VAL B 1 177 ? 2.109 -24.797 -21.5 1 80.94 177 VAL B N 1
ATOM 2794 C CA . VAL B 1 177 ? 1.657 -25.25 -22.812 1 80.94 177 VAL B CA 1
ATOM 2795 C C . VAL B 1 177 ? 1.562 -24.047 -23.766 1 80.94 177 VAL B C 1
ATOM 2797 O O . VAL B 1 177 ? 0.764 -23.141 -23.531 1 80.94 177 VAL B O 1
ATOM 2800 N N . LYS B 1 178 ? 2.404 -24.062 -24.781 1 81.5 178 LYS B N 1
ATOM 2801 C CA . LYS B 1 178 ? 2.43 -22.953 -25.734 1 81.5 178 LYS B CA 1
ATOM 2802 C C . LYS B 1 178 ? 1.062 -22.766 -26.375 1 81.5 178 LYS B C 1
ATOM 2804 O O . LYS B 1 178 ? 0.446 -23.719 -26.844 1 81.5 178 LYS B O 1
ATOM 2809 N N . GLY B 1 179 ? 0.656 -21.5 -26.422 1 72.19 179 GLY B N 1
ATOM 2810 C CA . GLY B 1 179 ? -0.591 -21.156 -27.078 1 72.19 179 GLY B CA 1
ATOM 2811 C C . GLY B 1 179 ? -1.816 -21.688 -26.344 1 72.19 179 GLY B C 1
ATOM 2812 O O . GLY B 1 179 ? -2.842 -21.969 -26.969 1 72.19 179 GLY B O 1
ATOM 2813 N N . TYR B 1 180 ? -1.676 -21.891 -25.141 1 66.62 180 TYR B N 1
ATOM 2814 C CA . TYR B 1 180 ? -2.801 -22.391 -24.359 1 66.62 180 TYR B CA 1
ATOM 2815 C C . TYR B 1 180 ? -3.996 -21.453 -24.453 1 66.62 180 TYR B C 1
ATOM 2817 O O . TYR B 1 180 ? -3.846 -20.234 -24.359 1 66.62 180 TYR B O 1
ATOM 2825 N N . SER B 1 181 ? -5.105 -21.906 -25.031 1 61.44 181 SER B N 1
ATOM 2826 C CA . SER B 1 181 ? -6.344 -21.141 -25.141 1 61.44 181 SER B CA 1
ATOM 2827 C C . SER B 1 181 ? -7.34 -21.531 -24.062 1 61.44 181 SER B C 1
ATOM 2829 O O . SER B 1 181 ? -7.531 -22.719 -23.781 1 61.44 181 SER B O 1
ATOM 2831 N N . TYR B 1 182 ? -7.719 -20.531 -23.25 1 52.88 182 TYR B N 1
ATOM 2832 C CA . TYR B 1 182 ? -8.734 -20.797 -22.234 1 52.88 182 TYR B CA 1
ATOM 2833 C C . TYR B 1 182 ? -10.094 -21.047 -22.875 1 52.88 182 TYR B C 1
ATOM 2835 O O . TYR B 1 182 ? -10.398 -20.484 -23.938 1 52.88 182 TYR B O 1
#

Radius of gyration: 25.76 Å; Cα contacts (8 Å, |Δi|>4): 653; chains: 2; bounding box: 46×90×55 Å

Sequence (364 aa):
DNGLVPIVEPEILLDGEHNIDRTFEVAQKVWAEVFFYLAENNVQFEGILLKPSMVTPGAESKEKASPATVADYTLKLLHRRIPPAVPGIMFLSGGQSEVEATLNLNEMNKSPNPWHVSFSYARALQNTALKTWGGRVENVKAAQEALLFRAKSNSLAQLGKYTGDGESEEAKKELFVKGYSYDNGLVPIVEPEILLDGEHNIDRTFEVAQKVWAEVFFYLAENNVQFEGILLKPSMVTPGAESKEKASPATVADYTLKLLHRRIPPAVPGIMFLSGGQSEVEATLNLNEMNKSPNPWHVSFSYARALQNTALKTWGGRVENVKAAQEALLFRAKSNSLAQLGKYTGDGESEEAKKELFVKGYSY